Protein AF-A0A177PD23-F1 (afdb_monomer_lite)

Structure (mmCIF, N/CA/C/O backbone):
data_AF-A0A177PD23-F1
#
_entry.id   AF-A0A177PD23-F1
#
loop_
_atom_site.group_PDB
_atom_site.id
_atom_site.type_symbol
_atom_site.label_atom_id
_atom_site.label_alt_id
_atom_site.label_comp_id
_atom_site.label_asym_id
_atom_site.label_entity_id
_atom_site.label_seq_id
_atom_site.pdbx_PDB_ins_code
_atom_site.Cartn_x
_atom_site.Cartn_y
_atom_site.Cartn_z
_atom_site.occupancy
_atom_site.B_iso_or_equiv
_atom_site.auth_seq_id
_atom_site.auth_comp_id
_atom_site.auth_asym_id
_atom_site.auth_atom_id
_atom_site.pdbx_PDB_model_num
ATOM 1 N N . MET A 1 1 ? -92.539 -12.247 28.960 1.00 42.72 1 MET A N 1
ATOM 2 C CA . MET A 1 1 ? -91.617 -13.061 28.140 1.00 42.72 1 MET A CA 1
ATOM 3 C C . MET A 1 1 ? -90.993 -12.142 27.104 1.00 42.72 1 MET A C 1
ATOM 5 O O . MET A 1 1 ? -91.713 -11.662 26.244 1.00 42.72 1 MET A O 1
ATOM 9 N N . GLY A 1 2 ? -89.710 -11.810 27.239 1.00 48.19 2 GLY A N 1
ATOM 10 C CA . GLY A 1 2 ? -89.008 -10.916 26.316 1.00 48.19 2 GLY A CA 1
ATOM 11 C C . GLY A 1 2 ? -87.515 -11.198 26.391 1.00 48.19 2 GLY A C 1
ATOM 12 O O . GLY A 1 2 ? -86.879 -10.850 27.381 1.00 48.19 2 GLY A O 1
ATOM 13 N N . PHE A 1 3 ? -86.983 -11.889 25.386 1.00 44.22 3 PHE A N 1
ATOM 14 C CA . PHE A 1 3 ? -85.552 -12.149 25.261 1.00 44.22 3 PHE A CA 1
ATOM 15 C C . PHE A 1 3 ? -84.934 -11.044 24.406 1.00 44.22 3 PHE A C 1
ATOM 17 O O . PHE A 1 3 ? -85.278 -10.880 23.238 1.00 44.22 3 PHE A O 1
ATOM 24 N N . ALA A 1 4 ? -84.044 -10.264 25.016 1.00 52.03 4 ALA A N 1
ATOM 25 C CA . ALA A 1 4 ? -83.252 -9.260 24.327 1.00 52.03 4 ALA A CA 1
ATOM 26 C C . ALA A 1 4 ? -82.223 -9.951 23.415 1.00 52.03 4 ALA A C 1
ATOM 28 O O . ALA A 1 4 ? -81.400 -10.742 23.877 1.00 52.03 4 ALA A O 1
ATOM 29 N N . HIS A 1 5 ? -82.275 -9.650 22.118 1.00 52.41 5 HIS A N 1
ATOM 30 C CA . HIS A 1 5 ? -81.275 -10.075 21.143 1.00 52.41 5 HIS A CA 1
ATOM 31 C C . HIS A 1 5 ? -79.964 -9.316 21.377 1.00 52.41 5 HIS A C 1
ATOM 33 O O . HIS A 1 5 ? -79.889 -8.108 21.158 1.00 52.41 5 HIS A O 1
ATOM 39 N N . LEU A 1 6 ? -78.921 -10.029 21.803 1.00 48.28 6 LEU A N 1
ATOM 40 C CA . LEU A 1 6 ? -77.555 -9.508 21.807 1.00 48.28 6 LEU A CA 1
ATOM 41 C C . LEU A 1 6 ? -76.949 -9.616 20.396 1.00 48.28 6 LEU A C 1
ATOM 43 O O . LEU A 1 6 ? -77.106 -10.657 19.751 1.00 48.28 6 LEU A O 1
ATOM 47 N N . PRO A 1 7 ? -76.237 -8.585 19.908 1.00 56.59 7 PRO A N 1
ATOM 48 C CA . PRO A 1 7 ? -75.588 -8.628 18.605 1.00 56.59 7 PRO A CA 1
ATOM 49 C C . PRO A 1 7 ? -74.359 -9.547 18.632 1.00 56.59 7 PRO A C 1
ATOM 51 O O . PRO A 1 7 ? -73.447 -9.393 19.444 1.00 56.59 7 PRO A O 1
ATOM 54 N N . THR A 1 8 ? -74.329 -10.510 17.714 1.00 59.03 8 THR A N 1
ATOM 55 C CA . THR A 1 8 ? -73.201 -11.419 17.496 1.00 59.03 8 THR A CA 1
ATOM 56 C C . THR A 1 8 ? -72.059 -10.677 16.801 1.00 59.03 8 THR A C 1
ATOM 58 O O . THR A 1 8 ? -72.147 -10.336 15.623 1.00 59.03 8 THR A O 1
ATOM 61 N N . PHE A 1 9 ? -70.965 -10.434 17.523 1.00 47.81 9 PHE A N 1
ATOM 62 C CA . PHE A 1 9 ? -69.755 -9.825 16.972 1.00 47.81 9 PHE A CA 1
ATOM 63 C C . PHE A 1 9 ? -68.883 -10.908 16.317 1.00 47.81 9 PHE A C 1
ATOM 65 O O . PHE A 1 9 ? -68.153 -11.638 16.987 1.00 47.81 9 PHE A O 1
ATOM 72 N N . ILE A 1 10 ? -68.970 -11.040 14.993 1.00 57.41 10 ILE A N 1
ATOM 73 C CA . ILE A 1 10 ? -68.108 -11.938 14.214 1.00 57.41 10 ILE A CA 1
ATOM 74 C C . ILE A 1 10 ? -66.796 -11.199 13.927 1.00 57.41 10 ILE A C 1
ATOM 76 O O . ILE A 1 10 ? -66.707 -10.379 13.014 1.00 57.41 10 ILE A O 1
ATOM 80 N N . ALA A 1 11 ? -65.763 -11.479 14.724 1.00 53.09 11 ALA A N 1
ATOM 81 C CA . ALA A 1 11 ? -64.420 -10.954 14.508 1.00 53.09 11 ALA A CA 1
ATOM 82 C C . ALA A 1 11 ? -63.801 -11.572 13.240 1.00 53.09 11 ALA A C 1
ATOM 84 O O . ALA A 1 11 ? -63.256 -12.678 13.257 1.00 53.09 11 ALA A O 1
ATOM 85 N N . ARG A 1 12 ? -63.881 -10.847 12.121 1.00 55.88 12 ARG A N 1
ATOM 86 C CA . ARG A 1 12 ? -63.177 -11.172 10.874 1.00 55.88 12 ARG A CA 1
ATOM 87 C C . ARG A 1 12 ? -61.671 -10.976 11.102 1.00 55.88 12 ARG A C 1
ATOM 89 O O . ARG A 1 12 ? -61.175 -9.855 11.081 1.00 55.88 12 ARG A O 1
ATOM 96 N N . ARG A 1 13 ? -60.933 -12.064 11.349 1.00 55.69 13 ARG A N 1
ATOM 97 C CA . ARG A 1 13 ? -59.461 -12.056 11.289 1.00 55.69 13 ARG A CA 1
ATOM 98 C C . ARG A 1 13 ? -59.046 -11.831 9.838 1.00 55.69 13 ARG A C 1
ATOM 100 O O . ARG A 1 13 ? -59.124 -12.752 9.029 1.00 55.69 13 ARG A O 1
ATOM 107 N N . GLU A 1 14 ? -58.609 -10.620 9.510 1.00 51.84 14 GLU A N 1
ATOM 108 C CA . GLU A 1 14 ? -57.882 -10.388 8.265 1.00 51.84 14 GLU A CA 1
ATOM 109 C C . GLU A 1 14 ? -56.607 -11.247 8.264 1.00 51.84 14 GLU A C 1
ATOM 111 O O . GLU A 1 14 ? -55.864 -11.248 9.256 1.00 51.84 14 GLU A O 1
ATOM 116 N N . PRO A 1 15 ? -56.325 -12.000 7.187 1.00 59.34 15 PRO A N 1
ATOM 117 C CA . PRO A 1 15 ? -55.033 -12.642 7.043 1.00 59.34 15 PRO A CA 1
ATOM 118 C C . PRO A 1 15 ? -53.986 -11.532 6.992 1.00 59.34 15 PRO A C 1
ATOM 120 O O . PRO A 1 15 ? -53.998 -10.692 6.090 1.00 59.34 15 PRO A O 1
ATOM 123 N N . ARG A 1 16 ? -53.094 -11.506 7.991 1.00 58.22 16 ARG A N 1
ATOM 124 C CA . ARG A 1 16 ? -51.912 -10.641 7.986 1.00 58.22 16 ARG A CA 1
ATOM 125 C C . ARG A 1 16 ? -51.248 -10.815 6.627 1.00 58.22 16 ARG A C 1
ATOM 127 O O . ARG A 1 16 ? -50.774 -11.909 6.332 1.00 58.22 16 ARG A O 1
ATOM 134 N N . ARG A 1 17 ? -51.248 -9.758 5.808 1.00 54.22 17 ARG A N 1
ATOM 135 C CA . ARG A 1 17 ? -50.478 -9.690 4.566 1.00 54.22 17 ARG A CA 1
ATOM 136 C C . ARG A 1 17 ? -49.024 -9.957 4.938 1.00 54.22 17 ARG A C 1
ATOM 138 O O . ARG A 1 17 ? -48.319 -9.063 5.398 1.00 54.22 17 ARG A O 1
ATOM 145 N N . THR A 1 18 ? -48.602 -11.209 4.816 1.00 55.59 18 THR A N 1
ATOM 146 C CA . THR A 1 18 ? -47.199 -11.597 4.854 1.00 55.59 18 THR A CA 1
ATOM 147 C C . THR A 1 18 ? -46.534 -10.807 3.751 1.00 55.59 18 THR A C 1
ATOM 149 O O . THR A 1 18 ? -46.903 -10.939 2.582 1.00 55.59 18 THR A O 1
ATOM 152 N N . ALA A 1 19 ? -45.647 -9.901 4.141 1.00 56.78 19 ALA A N 1
ATOM 153 C CA . ALA A 1 19 ? -45.027 -9.002 3.201 1.00 56.78 19 ALA A CA 1
ATOM 154 C C . ALA A 1 19 ? -44.292 -9.833 2.126 1.00 56.78 19 ALA A C 1
ATOM 156 O O . ALA A 1 19 ? -43.545 -10.753 2.474 1.00 56.78 19 ALA A O 1
ATOM 157 N N . PRO A 1 20 ? -44.521 -9.557 0.830 1.00 55.97 20 PRO A N 1
ATOM 158 C CA . PRO A 1 20 ? -44.090 -10.418 -0.276 1.00 55.97 20 PRO A CA 1
ATOM 159 C C . PRO A 1 20 ? -42.565 -10.535 -0.434 1.00 55.97 20 PRO A C 1
ATOM 161 O O . PRO A 1 20 ? -42.093 -11.300 -1.265 1.00 55.97 20 PRO A O 1
ATOM 164 N N . TRP A 1 21 ? -41.781 -9.823 0.376 1.00 60.16 21 TRP A N 1
ATOM 165 C CA . TRP A 1 21 ? -40.320 -9.875 0.366 1.00 60.16 21 TRP A CA 1
ATOM 166 C C . TRP A 1 21 ? -39.725 -11.044 1.172 1.00 60.16 21 TRP A C 1
ATOM 168 O O . TRP A 1 21 ? -38.517 -11.254 1.144 1.00 60.16 21 TRP A O 1
ATOM 178 N N . ALA A 1 22 ? -40.540 -11.832 1.881 1.00 51.91 22 ALA A N 1
ATOM 179 C CA . ALA A 1 22 ? -40.048 -12.864 2.800 1.00 51.91 22 ALA A CA 1
ATOM 180 C C . ALA A 1 22 ? -39.710 -14.229 2.155 1.00 51.91 22 ALA A C 1
ATOM 182 O O . ALA A 1 22 ? -39.480 -15.198 2.877 1.00 51.91 22 ALA A O 1
ATOM 183 N N . CYS A 1 23 ? -39.674 -14.363 0.825 1.00 48.59 23 CYS A N 1
ATOM 184 C CA . CYS A 1 23 ? -39.442 -15.659 0.178 1.00 48.59 23 CYS A CA 1
ATOM 185 C C . CYS A 1 23 ? -38.240 -15.667 -0.779 1.00 48.59 23 CYS A C 1
ATOM 187 O O . CYS A 1 23 ? -38.340 -15.241 -1.920 1.00 48.59 23 CYS A O 1
ATOM 189 N N . ARG A 1 24 ? -37.173 -16.320 -0.294 1.00 53.12 24 ARG A N 1
ATOM 190 C CA . ARG A 1 24 ? -36.155 -17.105 -1.023 1.00 53.12 24 ARG A CA 1
ATOM 191 C C . ARG A 1 24 ? -35.199 -16.366 -1.960 1.00 53.12 24 ARG A C 1
ATOM 193 O O . ARG A 1 24 ? -35.513 -16.051 -3.097 1.00 53.12 24 ARG A O 1
ATOM 200 N N . GLY A 1 25 ? -33.952 -16.319 -1.494 1.00 51.91 25 GLY A N 1
ATOM 201 C CA . GLY A 1 25 ? -32.765 -16.034 -2.290 1.00 51.91 25 GLY A CA 1
ATOM 202 C C . GLY A 1 25 ? -32.194 -14.677 -1.932 1.00 51.91 25 GLY A C 1
ATOM 203 O O . GLY A 1 25 ? -32.455 -13.710 -2.630 1.00 51.91 25 GLY A O 1
ATOM 204 N N . GLY A 1 26 ? -31.414 -14.603 -0.850 1.00 61.06 26 GLY A N 1
ATOM 205 C CA . GLY A 1 26 ? -30.674 -13.402 -0.440 1.00 61.06 26 GLY A CA 1
ATOM 206 C C . GLY A 1 26 ? -29.537 -13.040 -1.402 1.00 61.06 26 GLY A C 1
ATOM 207 O O . GLY A 1 26 ? -28.403 -12.853 -0.976 1.00 61.06 26 GLY A O 1
ATOM 208 N N . GLY A 1 27 ? -29.809 -13.008 -2.705 1.00 63.00 27 GLY A N 1
ATOM 209 C CA . GLY A 1 27 ? -28.937 -12.380 -3.678 1.00 63.00 27 GLY A CA 1
ATOM 210 C C . GLY A 1 27 ? -29.232 -10.889 -3.683 1.00 63.00 27 GLY A C 1
ATOM 211 O O . GLY A 1 27 ? -30.387 -10.509 -3.854 1.00 63.00 27 GLY A O 1
ATOM 212 N N . LEU A 1 28 ? -28.193 -10.065 -3.518 1.00 62.72 28 LEU A N 1
ATOM 213 C CA . LEU A 1 28 ? -28.264 -8.639 -3.843 1.00 62.72 28 LEU A CA 1
ATOM 214 C C . LEU A 1 28 ? -28.964 -8.469 -5.193 1.00 62.72 28 LEU A C 1
ATOM 216 O O . LEU A 1 28 ? -28.629 -9.190 -6.153 1.00 62.72 28 LEU A O 1
ATOM 220 N N . TRP A 1 29 ? -29.896 -7.519 -5.253 1.00 76.81 29 TRP A N 1
ATOM 221 C CA . TRP A 1 29 ? -30.586 -7.178 -6.490 1.00 76.81 29 TRP A CA 1
ATOM 222 C C . TRP A 1 29 ? -29.538 -6.859 -7.569 1.00 76.81 29 TRP A C 1
ATOM 224 O O . TRP A 1 29 ? -28.490 -6.294 -7.246 1.00 76.81 29 TRP A O 1
ATOM 234 N N . PRO A 1 30 ? -29.764 -7.213 -8.848 1.00 78.75 30 PRO A N 1
ATOM 235 C CA . PRO A 1 30 ? -28.824 -6.900 -9.929 1.00 78.75 30 PRO A CA 1
ATOM 236 C C . PRO A 1 30 ? -28.380 -5.430 -9.922 1.00 78.75 30 PRO A C 1
ATOM 238 O O . PRO A 1 30 ? -27.203 -5.139 -10.104 1.00 78.75 30 PRO A O 1
ATOM 241 N N . GLN A 1 31 ? -29.308 -4.534 -9.580 1.00 79.06 31 GLN A N 1
ATOM 242 C CA . GLN A 1 31 ? -29.068 -3.104 -9.428 1.00 79.06 31 GLN A CA 1
ATOM 243 C C . GLN A 1 31 ? -28.103 -2.769 -8.279 1.00 79.06 31 GLN A C 1
ATOM 245 O O . GLN A 1 31 ? -27.191 -1.971 -8.464 1.00 79.06 31 GLN A O 1
ATOM 250 N N . GLU A 1 32 ? -28.218 -3.433 -7.125 1.00 78.62 32 GLU A N 1
ATOM 251 C CA . GLU A 1 32 ? -27.268 -3.247 -6.024 1.00 78.62 32 GLU A CA 1
ATOM 252 C C . GLU A 1 32 ? -25.872 -3.752 -6.419 1.00 78.62 32 GLU A C 1
ATOM 254 O O . GLU A 1 32 ? -24.882 -3.103 -6.104 1.00 78.62 32 GLU A O 1
ATOM 259 N N . ARG A 1 33 ? -25.748 -4.868 -7.159 1.00 80.94 33 ARG A N 1
ATOM 260 C CA . ARG A 1 33 ? -24.428 -5.346 -7.630 1.00 80.94 33 ARG A CA 1
ATOM 261 C C . ARG A 1 33 ? -23.738 -4.336 -8.545 1.00 80.94 33 ARG A C 1
ATOM 263 O O . ARG A 1 33 ? -22.526 -4.155 -8.438 1.00 80.94 33 ARG A O 1
ATOM 270 N N . GLU A 1 34 ? -24.494 -3.685 -9.426 1.00 86.25 34 GLU A N 1
ATOM 271 C CA . GLU A 1 34 ? -23.970 -2.628 -10.295 1.00 86.25 34 GLU A CA 1
ATOM 272 C C . GLU A 1 34 ? -23.580 -1.376 -9.502 1.00 86.25 34 GLU A C 1
ATOM 274 O O . GLU A 1 34 ? -22.521 -0.796 -9.756 1.00 86.25 34 GLU A O 1
ATOM 279 N N . GLU A 1 35 ? -24.375 -0.994 -8.499 1.00 85.06 35 GLU A N 1
ATOM 280 C CA . GLU A 1 35 ? -24.046 0.115 -7.600 1.00 85.06 35 GLU A CA 1
ATOM 281 C C . GLU A 1 35 ? -22.776 -0.161 -6.791 1.00 85.06 35 GLU A C 1
ATOM 283 O O . GLU A 1 35 ? -21.886 0.691 -6.739 1.00 85.06 35 GLU A O 1
ATOM 288 N N . TRP A 1 36 ? -22.632 -1.363 -6.227 1.00 79.69 36 TRP A N 1
ATOM 289 C CA . TRP A 1 36 ? -21.422 -1.767 -5.512 1.00 79.69 36 TRP A CA 1
ATOM 290 C C . TRP A 1 36 ? -20.196 -1.759 -6.428 1.00 79.69 36 TRP A C 1
ATOM 292 O O . TRP A 1 36 ? -19.184 -1.158 -6.067 1.00 79.69 36 TRP A O 1
ATOM 302 N N . ALA A 1 37 ? -20.299 -2.306 -7.643 1.00 79.19 37 ALA A N 1
ATOM 303 C CA . ALA A 1 37 ? -19.214 -2.262 -8.624 1.00 79.19 37 ALA A CA 1
ATOM 304 C C . ALA A 1 37 ? -18.855 -0.822 -9.043 1.00 79.19 37 ALA A C 1
ATOM 306 O O . ALA A 1 37 ? -17.682 -0.505 -9.257 1.00 79.19 37 ALA A O 1
ATOM 307 N N . MET A 1 38 ? -19.838 0.082 -9.142 1.00 83.56 38 MET A N 1
ATOM 308 C CA . MET A 1 38 ? -19.585 1.500 -9.411 1.00 83.56 38 MET A CA 1
ATOM 309 C C . MET A 1 38 ? -18.881 2.181 -8.230 1.00 83.56 38 MET A C 1
ATOM 311 O O . MET A 1 38 ? -17.963 2.972 -8.453 1.00 83.56 38 MET A O 1
ATOM 315 N N . ILE A 1 39 ? -19.287 1.899 -6.989 1.00 80.69 39 ILE A N 1
ATOM 316 C CA . ILE A 1 39 ? -18.646 2.439 -5.782 1.00 80.69 39 ILE A CA 1
ATOM 317 C C . ILE A 1 39 ? -17.193 1.963 -5.696 1.00 80.69 39 ILE A C 1
ATOM 319 O O . ILE A 1 39 ? -16.310 2.770 -5.413 1.00 80.69 39 ILE A O 1
ATOM 323 N N . GLU A 1 40 ? -16.929 0.695 -6.003 1.00 73.75 40 GLU A N 1
ATOM 324 C CA . GLU A 1 40 ? -15.578 0.127 -6.040 1.00 73.75 40 GLU A CA 1
ATOM 325 C C . GLU A 1 40 ? -14.711 0.793 -7.121 1.00 73.75 40 GLU A C 1
ATOM 327 O O . GLU A 1 40 ? -13.601 1.239 -6.830 1.00 73.75 40 GLU A O 1
ATOM 332 N N . ARG A 1 41 ? -15.253 1.003 -8.334 1.00 74.69 41 ARG A N 1
ATOM 333 C CA . ARG A 1 41 ? -14.577 1.774 -9.400 1.00 74.69 41 ARG A CA 1
ATOM 334 C C . ARG A 1 41 ? -14.340 3.238 -9.026 1.00 74.69 41 ARG A C 1
ATOM 336 O O . ARG A 1 41 ? -13.329 3.825 -9.400 1.00 74.69 41 ARG A O 1
ATOM 343 N N . LYS A 1 42 ? -15.277 3.875 -8.320 1.00 72.94 42 LYS A N 1
ATOM 344 C CA . LYS A 1 42 ? -15.121 5.267 -7.868 1.00 72.94 42 LYS A CA 1
ATOM 345 C C . LYS A 1 42 ? -14.076 5.377 -6.762 1.00 72.94 42 LYS A C 1
ATOM 347 O O . LYS A 1 42 ? -13.295 6.325 -6.779 1.00 72.94 42 LYS A O 1
ATOM 352 N N . LYS A 1 43 ? -14.027 4.413 -5.838 1.00 74.00 43 LYS A N 1
ATOM 353 C CA . LYS A 1 43 ? -12.973 4.331 -4.820 1.00 74.00 43 LYS A CA 1
ATOM 354 C C . LYS A 1 43 ? -11.602 4.162 -5.461 1.00 74.00 43 LYS A C 1
ATOM 356 O O . LYS A 1 43 ? -10.714 4.949 -5.144 1.00 74.00 43 LYS A O 1
ATOM 361 N N . SER A 1 44 ? -11.458 3.251 -6.426 1.00 65.12 44 SER A N 1
ATOM 362 C CA . SER A 1 44 ? -10.184 3.080 -7.130 1.00 65.12 44 SER A CA 1
ATOM 363 C C . SER A 1 44 ? -9.774 4.344 -7.890 1.00 65.12 44 SER A C 1
ATOM 365 O O . SER A 1 44 ? -8.615 4.732 -7.829 1.00 65.12 44 SER A O 1
ATOM 367 N N . LEU A 1 45 ? -10.713 5.070 -8.509 1.00 66.75 45 LEU A N 1
ATOM 368 C CA . LEU A 1 45 ? -10.433 6.362 -9.156 1.00 66.75 45 LEU A CA 1
ATOM 369 C C . LEU A 1 45 ? -9.967 7.457 -8.181 1.00 66.75 45 LEU A C 1
ATOM 371 O O . LEU A 1 45 ? -9.087 8.249 -8.525 1.00 66.75 45 LEU A O 1
ATOM 375 N N . ILE A 1 46 ? -10.550 7.533 -6.982 1.00 68.81 46 ILE A N 1
ATOM 376 C CA . ILE A 1 46 ? -10.158 8.521 -5.964 1.00 68.81 46 ILE A CA 1
ATOM 377 C C . ILE A 1 46 ? -8.771 8.188 -5.404 1.00 68.81 46 ILE A C 1
ATOM 379 O O . ILE A 1 46 ? -7.927 9.082 -5.297 1.00 68.81 46 ILE A O 1
ATOM 383 N N . GLU A 1 47 ? -8.501 6.913 -5.125 1.00 67.56 47 GLU A N 1
ATOM 384 C CA . GLU A 1 47 ? -7.178 6.451 -4.695 1.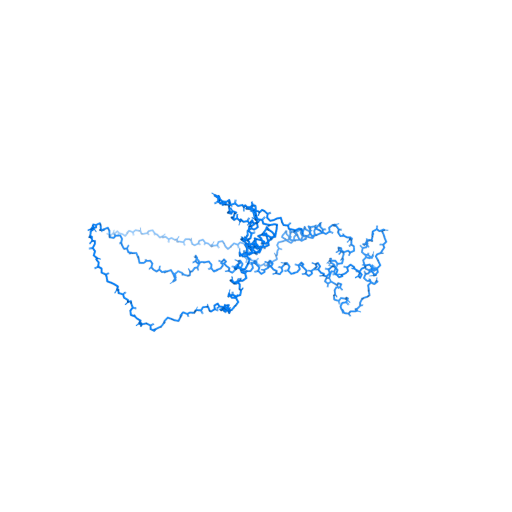00 67.56 47 GLU A CA 1
ATOM 385 C C . GLU A 1 47 ? -6.123 6.671 -5.789 1.00 67.56 47 GLU A C 1
ATOM 387 O O . GLU A 1 47 ? -5.051 7.211 -5.517 1.00 67.56 47 GLU A O 1
ATOM 392 N N . LEU A 1 48 ? -6.454 6.385 -7.052 1.00 63.59 48 LEU A N 1
ATOM 393 C CA . LEU A 1 48 ? -5.602 6.676 -8.211 1.00 63.59 48 LEU A CA 1
ATOM 394 C C . LEU A 1 48 ? -5.247 8.165 -8.308 1.00 63.59 48 LEU A C 1
ATOM 396 O O . LEU A 1 48 ? -4.110 8.517 -8.634 1.00 63.59 48 LEU A O 1
ATOM 400 N N . LYS A 1 49 ? -6.192 9.058 -7.991 1.00 69.62 49 LYS A N 1
ATOM 401 C CA . LYS A 1 49 ? -5.971 10.508 -8.058 1.00 69.62 49 LYS A CA 1
ATOM 402 C C . LYS A 1 49 ? -5.021 11.001 -6.965 1.00 69.62 49 LYS A C 1
ATOM 404 O O . LYS A 1 49 ? -4.183 11.861 -7.253 1.00 69.62 49 LYS A O 1
ATOM 409 N N . ALA A 1 50 ? -5.092 10.432 -5.759 1.00 71.31 50 ALA A N 1
ATOM 410 C CA . ALA A 1 50 ? -4.176 10.753 -4.661 1.00 71.31 50 ALA A CA 1
ATOM 411 C C . ALA A 1 50 ? -2.713 10.443 -5.024 1.00 71.31 50 ALA A C 1
ATOM 413 O O . ALA A 1 50 ? -1.805 11.179 -4.638 1.00 71.31 50 ALA A O 1
ATOM 414 N N . TYR A 1 51 ? -2.491 9.421 -5.856 1.00 73.06 51 TYR A N 1
ATOM 415 C CA . TYR A 1 51 ? -1.157 9.016 -6.301 1.00 73.06 51 TYR A CA 1
ATOM 416 C C . TYR A 1 51 ? -0.794 9.477 -7.717 1.00 73.06 51 TYR A C 1
ATOM 418 O O . TYR A 1 51 ? 0.212 9.030 -8.266 1.00 73.06 51 TYR A O 1
ATOM 426 N N . SER A 1 52 ? -1.543 10.421 -8.295 1.00 74.56 52 SER A N 1
ATOM 427 C CA . SER A 1 52 ? -1.270 10.986 -9.629 1.00 74.56 52 SER A CA 1
ATOM 428 C C . SER A 1 52 ? 0.118 11.631 -9.762 1.00 74.56 52 SER A C 1
ATOM 430 O O . SER A 1 52 ? 0.655 11.707 -10.863 1.00 74.56 52 SER A O 1
ATOM 432 N N . ARG A 1 53 ? 0.733 12.048 -8.644 1.00 84.94 53 ARG A N 1
ATOM 433 C CA . ARG A 1 53 ? 2.112 12.571 -8.603 1.00 84.94 53 ARG A CA 1
ATOM 434 C C . ARG A 1 53 ? 3.187 11.485 -8.704 1.00 84.94 53 ARG A C 1
ATOM 436 O O . ARG A 1 53 ? 4.354 11.808 -8.915 1.00 84.94 53 ARG A O 1
ATOM 443 N N . HIS A 1 54 ? 2.829 10.217 -8.517 1.00 88.06 54 HIS A N 1
ATOM 444 C CA . HIS A 1 54 ? 3.758 9.101 -8.644 1.00 88.06 54 HIS A CA 1
ATOM 445 C C . HIS A 1 54 ? 3.730 8.542 -10.066 1.00 88.06 54 HIS A C 1
ATOM 447 O O . HIS A 1 54 ? 2.688 8.507 -10.718 1.00 88.06 54 HIS A O 1
ATOM 453 N N . GLY A 1 55 ? 4.896 8.102 -10.545 1.00 92.88 55 GLY A N 1
ATOM 454 C CA . GLY A 1 55 ? 5.023 7.523 -11.880 1.00 92.88 55 GLY A CA 1
ATOM 455 C C . GLY A 1 55 ? 4.234 6.221 -12.033 1.00 92.88 55 GLY A C 1
ATOM 456 O O . GLY A 1 55 ? 3.977 5.518 -11.055 1.00 92.88 55 GLY A O 1
ATOM 457 N N . ASP A 1 56 ? 3.904 5.874 -13.273 1.00 94.25 56 ASP A N 1
ATOM 458 C CA . ASP A 1 56 ? 3.028 4.744 -13.606 1.00 94.25 56 ASP A CA 1
ATOM 459 C C . ASP A 1 56 ? 3.532 3.403 -13.046 1.00 94.25 56 ASP A C 1
ATOM 461 O O . ASP A 1 56 ? 2.742 2.602 -12.554 1.00 94.25 56 ASP A O 1
ATOM 465 N N . ILE A 1 57 ? 4.858 3.204 -13.003 1.00 96.12 57 ILE A N 1
ATOM 466 C CA . ILE A 1 57 ? 5.496 2.020 -12.397 1.00 96.12 57 ILE A CA 1
ATOM 467 C C . ILE A 1 57 ? 5.109 1.872 -10.917 1.00 96.12 57 ILE A C 1
ATOM 469 O O . ILE A 1 57 ? 4.852 0.767 -10.450 1.00 96.12 57 ILE A O 1
ATOM 473 N N . TYR A 1 58 ? 5.071 2.977 -10.166 1.00 96.19 58 TYR A N 1
ATOM 474 C CA . TYR A 1 58 ? 4.689 2.949 -8.753 1.00 96.19 58 TYR A CA 1
ATOM 475 C C . TYR A 1 58 ? 3.215 2.567 -8.593 1.00 96.19 58 TYR A C 1
ATOM 477 O O . TYR A 1 58 ? 2.899 1.744 -7.737 1.00 96.19 58 TYR A O 1
ATOM 485 N N . ARG A 1 59 ? 2.327 3.137 -9.421 1.00 94.50 59 ARG A N 1
ATOM 486 C CA . ARG A 1 59 ? 0.889 2.826 -9.374 1.00 94.50 59 ARG A CA 1
ATOM 487 C C . ARG A 1 59 ? 0.640 1.351 -9.669 1.00 94.50 59 ARG A C 1
ATOM 489 O O . ARG A 1 59 ? 0.011 0.676 -8.863 1.00 94.50 59 ARG A O 1
ATOM 496 N N . TRP A 1 60 ? 1.258 0.836 -10.730 1.00 95.88 60 TRP A N 1
ATOM 497 C CA . TRP A 1 60 ? 1.157 -0.572 -11.100 1.00 95.88 60 TRP A CA 1
ATOM 498 C C . TRP A 1 60 ? 1.633 -1.513 -9.986 1.00 95.88 60 TRP A C 1
ATOM 500 O O . TRP A 1 60 ? 0.956 -2.486 -9.657 1.00 95.88 60 TRP A O 1
ATOM 510 N N . LEU A 1 61 ? 2.786 -1.213 -9.368 1.00 97.06 61 LEU A N 1
ATOM 511 C CA . LEU A 1 61 ? 3.331 -2.026 -8.273 1.00 97.06 61 LEU A CA 1
ATOM 512 C C . LEU A 1 61 ? 2.434 -2.022 -7.037 1.00 97.06 61 LEU A C 1
ATOM 514 O O . LEU A 1 61 ? 2.403 -3.008 -6.308 1.00 97.06 61 LEU A O 1
ATOM 518 N N . ARG A 1 62 ? 1.732 -0.916 -6.786 1.00 96.12 62 ARG A N 1
ATOM 519 C CA . ARG A 1 62 ? 0.792 -0.800 -5.675 1.00 96.12 62 ARG A CA 1
ATOM 520 C C . ARG A 1 62 ? -0.490 -1.590 -5.939 1.00 96.12 62 ARG A C 1
ATOM 522 O O . ARG A 1 62 ? -0.946 -2.292 -5.047 1.00 96.12 62 ARG A O 1
ATOM 529 N N . GLU A 1 63 ? -1.029 -1.512 -7.153 1.00 95.25 63 GLU A N 1
ATOM 530 C CA . GLU A 1 63 ? -2.208 -2.283 -7.580 1.00 95.25 63 GLU A CA 1
ATOM 531 C C . GLU A 1 63 ? -1.947 -3.795 -7.561 1.00 95.25 63 GLU A C 1
ATOM 533 O O . GLU A 1 63 ? -2.815 -4.573 -7.180 1.00 95.25 63 GLU A O 1
ATOM 538 N N . ASN A 1 64 ? -0.727 -4.212 -7.908 1.00 97.06 64 ASN A N 1
ATOM 539 C CA . ASN A 1 64 ? -0.313 -5.616 -7.926 1.00 97.06 64 ASN A CA 1
ATOM 540 C C . ASN A 1 64 ? 0.460 -6.041 -6.663 1.00 97.06 64 ASN A C 1
ATOM 542 O O . ASN A 1 64 ? 1.132 -7.076 -6.683 1.00 97.06 64 ASN A O 1
ATOM 546 N N . TYR A 1 65 ? 0.385 -5.275 -5.567 1.00 97.31 65 TYR A N 1
ATOM 547 C CA . TYR A 1 65 ? 1.181 -5.519 -4.359 1.00 97.31 65 TYR A CA 1
ATOM 548 C C . TYR A 1 65 ? 0.987 -6.936 -3.807 1.00 97.31 65 TYR A C 1
ATOM 550 O O . TYR A 1 65 ? 1.962 -7.666 -3.634 1.00 97.31 65 TYR A O 1
ATOM 558 N N . ASP A 1 66 ? -0.271 -7.345 -3.616 1.00 96.69 66 ASP A N 1
ATOM 559 C CA . ASP A 1 66 ? -0.626 -8.639 -3.017 1.00 96.69 66 ASP A CA 1
ATOM 560 C C . ASP A 1 66 ? -0.191 -9.834 -3.880 1.00 96.69 66 ASP A C 1
ATOM 562 O O . ASP A 1 66 ? 0.027 -10.933 -3.372 1.00 96.69 66 ASP A O 1
ATOM 566 N N . ARG A 1 67 ? -0.020 -9.620 -5.190 1.00 96.44 67 ARG A N 1
ATOM 567 C CA . ARG A 1 67 ? 0.507 -10.626 -6.117 1.00 96.44 67 ARG A CA 1
ATOM 568 C C . ARG A 1 67 ? 2.036 -10.669 -6.097 1.00 96.44 67 ARG A C 1
ATOM 570 O O . ARG A 1 67 ? 2.624 -11.745 -6.084 1.00 96.44 67 ARG A O 1
ATOM 577 N N . VAL A 1 68 ? 2.680 -9.505 -6.114 1.00 96.81 68 VAL A N 1
ATOM 578 C CA . VAL A 1 68 ? 4.132 -9.363 -6.300 1.00 96.81 68 VAL A CA 1
ATOM 579 C C . VAL A 1 68 ? 4.913 -9.637 -5.006 1.00 96.81 68 VAL A C 1
ATOM 581 O O . VAL A 1 68 ? 5.977 -10.256 -5.055 1.00 96.81 68 VAL A O 1
ATOM 584 N N . GLU A 1 69 ? 4.383 -9.250 -3.842 1.00 97.25 69 GLU A N 1
ATOM 585 C CA . GLU A 1 69 ? 5.006 -9.477 -2.529 1.00 97.25 69 GLU A CA 1
ATOM 586 C C . GLU A 1 69 ? 5.362 -10.957 -2.264 1.00 97.25 69 GLU A C 1
ATOM 588 O O . GLU A 1 69 ? 6.544 -11.239 -2.024 1.00 97.25 69 GLU A O 1
ATOM 593 N N . PRO A 1 70 ? 4.430 -11.929 -2.356 1.00 96.81 70 PRO A N 1
ATOM 594 C CA . PRO A 1 70 ? 4.755 -13.332 -2.096 1.00 96.81 70 PRO A CA 1
ATOM 595 C C . PRO A 1 70 ? 5.701 -13.934 -3.147 1.00 96.81 70 PRO A C 1
ATOM 597 O O . PRO A 1 70 ? 6.502 -14.813 -2.820 1.00 96.81 70 PRO A O 1
ATOM 600 N N . GLU A 1 71 ? 5.648 -13.466 -4.400 1.00 96.38 71 GLU A N 1
ATOM 601 C CA . GLU A 1 71 ? 6.545 -13.915 -5.474 1.00 96.38 71 GLU A CA 1
ATOM 602 C C . GLU A 1 71 ? 8.004 -13.501 -5.207 1.00 96.38 71 GLU A C 1
ATOM 604 O O . GLU A 1 71 ? 8.921 -14.301 -5.427 1.00 96.38 71 GLU A O 1
ATOM 609 N N . ILE A 1 72 ? 8.217 -12.285 -4.689 1.00 95.50 72 ILE A N 1
ATOM 610 C CA . ILE A 1 72 ? 9.546 -11.770 -4.329 1.00 95.50 72 ILE A CA 1
ATOM 611 C C . ILE A 1 72 ? 10.064 -12.429 -3.050 1.00 95.50 72 ILE A C 1
ATOM 613 O O . ILE A 1 72 ? 11.210 -12.877 -3.026 1.00 95.50 72 ILE A O 1
ATOM 617 N N . VAL A 1 73 ? 9.245 -12.499 -1.992 1.00 94.38 73 VAL A N 1
ATOM 618 C CA . VAL A 1 73 ? 9.652 -13.086 -0.700 1.00 94.38 73 VAL A CA 1
ATOM 619 C C . VAL A 1 73 ? 9.996 -14.567 -0.860 1.00 94.38 73 VAL A C 1
ATOM 621 O O . VAL A 1 73 ? 10.969 -15.042 -0.280 1.00 94.38 73 VAL A O 1
ATOM 624 N N . GLY A 1 74 ? 9.257 -15.288 -1.707 1.00 94.19 74 GLY A N 1
ATOM 625 C CA . GLY A 1 74 ? 9.552 -16.679 -2.044 1.00 94.19 74 GLY A CA 1
ATOM 626 C C . GLY A 1 74 ? 10.727 -16.879 -3.009 1.00 94.19 74 GLY A C 1
ATOM 627 O O . GLY A 1 74 ? 10.956 -18.018 -3.408 1.00 94.19 74 GLY A O 1
ATOM 628 N N . LEU A 1 75 ? 11.424 -15.810 -3.430 1.00 87.88 75 LEU A N 1
ATOM 629 C CA . LEU A 1 75 ? 12.502 -15.819 -4.436 1.00 87.88 75 LEU A CA 1
ATOM 630 C C . LEU A 1 75 ? 12.123 -16.511 -5.757 1.00 87.88 75 LEU A C 1
ATOM 632 O O . LEU A 1 75 ? 12.987 -16.946 -6.516 1.00 87.88 75 LEU A O 1
ATOM 636 N N . LYS A 1 76 ? 10.825 -16.602 -6.063 1.00 92.00 76 LYS A N 1
ATOM 637 C CA . LYS A 1 76 ? 10.328 -17.292 -7.262 1.00 92.00 76 LYS A CA 1
ATOM 638 C C . LYS A 1 76 ? 10.570 -16.481 -8.526 1.00 92.00 76 LYS A C 1
ATOM 640 O O . LYS A 1 76 ? 10.515 -17.025 -9.626 1.00 92.00 76 LYS A O 1
ATOM 645 N N . ARG A 1 77 ? 10.781 -15.173 -8.377 1.00 95.00 77 ARG A N 1
ATOM 646 C CA . ARG A 1 77 ? 10.695 -14.229 -9.479 1.00 95.00 77 ARG A CA 1
ATOM 647 C C . ARG A 1 77 ? 11.795 -13.178 -9.431 1.00 95.00 77 ARG A C 1
ATOM 649 O O . ARG A 1 77 ? 12.044 -12.566 -8.396 1.00 95.00 77 ARG A O 1
ATOM 656 N N . THR A 1 78 ? 12.456 -12.962 -10.567 1.00 97.56 78 THR A N 1
ATOM 657 C CA . THR A 1 78 ? 13.489 -11.929 -10.710 1.00 97.56 78 THR A CA 1
ATOM 658 C C . THR A 1 78 ? 12.859 -10.576 -11.027 1.00 97.56 78 THR A C 1
ATOM 660 O O . THR A 1 78 ? 11.811 -10.499 -11.674 1.00 97.56 78 THR A O 1
ATOM 663 N N . TRP A 1 79 ? 13.522 -9.488 -10.634 1.00 97.44 79 TRP A N 1
ATOM 664 C CA . TRP A 1 79 ? 13.052 -8.126 -10.913 1.00 97.44 79 TRP A CA 1
ATOM 665 C C . TRP A 1 79 ? 12.871 -7.833 -12.403 1.00 97.44 79 TRP A C 1
ATOM 667 O O . TRP A 1 79 ? 11.967 -7.086 -12.767 1.00 97.44 79 TRP A O 1
ATOM 677 N N . ASP A 1 80 ? 13.689 -8.434 -13.267 1.00 98.00 80 ASP A N 1
ATOM 678 C CA . ASP A 1 80 ? 13.565 -8.269 -14.718 1.00 98.00 80 ASP A CA 1
ATOM 679 C C . ASP A 1 80 ? 12.300 -8.935 -15.263 1.00 98.00 80 ASP A C 1
ATOM 681 O O . ASP A 1 80 ? 11.638 -8.375 -16.132 1.00 98.00 80 ASP A O 1
ATOM 685 N N . SER A 1 81 ? 11.900 -10.082 -14.705 1.00 97.62 81 SER A N 1
ATOM 686 C CA . SER A 1 81 ? 10.638 -10.722 -15.091 1.00 97.62 81 SER A CA 1
ATOM 687 C C . SER A 1 81 ? 9.410 -9.929 -14.628 1.00 97.62 81 SER A C 1
ATOM 689 O O . SER A 1 81 ? 8.420 -9.876 -15.349 1.00 97.62 81 SER A O 1
ATOM 691 N N . ILE A 1 82 ? 9.484 -9.250 -13.475 1.00 97.69 82 ILE A N 1
ATOM 692 C CA . ILE A 1 82 ? 8.437 -8.314 -13.028 1.00 97.69 82 ILE A CA 1
ATOM 693 C C . ILE A 1 82 ? 8.401 -7.095 -13.958 1.00 97.69 82 ILE A C 1
ATOM 695 O O . ILE A 1 82 ? 7.335 -6.671 -14.383 1.00 97.69 82 ILE A O 1
ATOM 699 N N . ALA A 1 83 ? 9.559 -6.548 -14.333 1.00 97.75 83 ALA A N 1
ATOM 700 C CA . ALA A 1 83 ? 9.628 -5.427 -15.268 1.00 97.75 83 ALA A CA 1
ATOM 701 C C . ALA A 1 83 ? 9.069 -5.779 -16.661 1.00 97.75 83 ALA A C 1
ATOM 703 O O . ALA A 1 83 ? 8.409 -4.949 -17.288 1.00 97.75 83 ALA A O 1
ATOM 704 N N . ALA A 1 84 ? 9.275 -7.016 -17.120 1.00 97.56 84 ALA A N 1
ATOM 705 C CA . ALA A 1 84 ? 8.675 -7.521 -18.350 1.00 97.56 84 ALA A CA 1
ATOM 706 C C . ALA A 1 84 ? 7.140 -7.591 -18.262 1.00 97.56 84 ALA A C 1
ATOM 708 O O . ALA A 1 84 ? 6.472 -7.212 -19.220 1.00 97.56 84 ALA A O 1
ATOM 709 N N . ASP A 1 85 ? 6.570 -8.012 -17.128 1.00 97.50 85 ASP A N 1
ATOM 710 C CA . ASP A 1 85 ? 5.116 -7.977 -16.895 1.00 97.50 85 ASP A CA 1
ATOM 711 C C . ASP A 1 85 ? 4.559 -6.561 -16.979 1.00 97.50 85 ASP A C 1
ATOM 713 O O . ASP A 1 85 ? 3.614 -6.323 -17.726 1.00 97.50 85 ASP A O 1
ATOM 717 N N . ILE A 1 86 ? 5.208 -5.615 -16.296 1.00 97.25 86 ILE A N 1
ATOM 718 C CA . ILE A 1 86 ? 4.834 -4.195 -16.330 1.00 97.25 86 ILE A CA 1
ATOM 719 C C . ILE A 1 86 ? 4.828 -3.682 -17.779 1.00 97.25 86 ILE A C 1
ATOM 721 O O . ILE A 1 86 ? 3.899 -3.002 -18.210 1.00 97.25 86 ILE A O 1
ATOM 725 N N . GLY A 1 87 ? 5.844 -4.062 -18.560 1.00 97.12 87 GLY A N 1
ATOM 726 C CA . GLY A 1 87 ? 5.925 -3.745 -19.983 1.00 97.12 87 GLY A CA 1
ATOM 727 C C . GLY A 1 87 ? 4.808 -4.364 -20.827 1.00 97.12 87 GLY A C 1
ATOM 728 O O . GLY A 1 87 ? 4.288 -3.697 -21.720 1.00 97.12 87 GLY A O 1
ATOM 729 N N . ARG A 1 88 ? 4.419 -5.616 -20.547 1.00 97.38 88 ARG A N 1
ATOM 730 C CA . ARG A 1 88 ? 3.314 -6.309 -21.238 1.00 97.38 88 ARG A CA 1
ATOM 731 C C . ARG A 1 88 ? 1.963 -5.649 -20.982 1.00 97.38 88 ARG A C 1
ATOM 733 O O . ARG A 1 88 ? 1.121 -5.648 -21.872 1.00 97.38 88 ARG A O 1
ATOM 740 N N . GLU A 1 89 ? 1.783 -5.054 -19.809 1.00 96.50 89 GLU A N 1
ATOM 741 C CA . GLU A 1 89 ? 0.586 -4.282 -19.456 1.00 96.50 89 GLU A CA 1
ATOM 742 C C . GLU A 1 89 ? 0.614 -2.840 -19.996 1.00 96.50 89 GLU A C 1
ATOM 744 O O . GLU A 1 89 ? -0.286 -2.049 -19.730 1.00 96.50 89 GLU A O 1
ATOM 749 N N . GLY A 1 90 ? 1.629 -2.489 -20.795 1.00 96.88 90 GLY A N 1
ATOM 750 C CA . GLY A 1 90 ? 1.724 -1.192 -21.463 1.00 96.88 90 GLY A CA 1
ATOM 751 C C . GLY A 1 90 ? 2.183 -0.052 -20.556 1.00 96.88 90 GLY A C 1
ATOM 752 O O . GLY A 1 90 ? 2.166 1.104 -20.975 1.00 96.88 90 GLY A O 1
ATOM 753 N N . VAL A 1 91 ? 2.627 -0.348 -19.332 1.00 96.38 91 VAL A N 1
ATOM 754 C CA . VAL A 1 91 ? 3.147 0.665 -18.414 1.00 96.38 91 VAL A CA 1
ATOM 755 C C . VAL A 1 91 ? 4.559 1.057 -18.845 1.00 96.38 91 VAL A C 1
ATOM 757 O O . VAL A 1 91 ? 5.491 0.249 -18.862 1.00 96.38 91 VAL A O 1
ATOM 760 N N . GLN A 1 92 ? 4.719 2.330 -19.195 1.00 94.44 92 GLN A N 1
ATOM 761 C CA . GLN A 1 92 ? 5.971 2.887 -19.694 1.00 94.44 92 GLN A CA 1
ATOM 762 C C . GLN A 1 92 ? 6.626 3.803 -18.653 1.00 94.44 92 GLN A C 1
ATOM 764 O O . GLN A 1 92 ? 5.971 4.403 -17.804 1.00 94.44 92 GLN A O 1
ATOM 769 N N . GLY A 1 93 ? 7.955 3.911 -18.696 1.00 90.88 93 GLY A N 1
ATOM 770 C CA . GLY A 1 93 ? 8.694 4.886 -17.892 1.00 90.88 93 GLY A CA 1
ATOM 771 C C . GLY A 1 93 ? 8.652 6.303 -18.480 1.00 90.88 93 GLY A C 1
ATOM 772 O O . GLY A 1 93 ? 8.094 6.542 -19.546 1.00 90.88 93 GLY A O 1
ATOM 773 N N . LEU A 1 94 ? 9.370 7.237 -17.841 1.00 84.31 94 LEU A N 1
ATOM 774 C CA . LEU A 1 94 ? 9.440 8.677 -18.179 1.00 84.31 94 LEU A CA 1
ATOM 775 C C . LEU A 1 94 ? 9.827 9.009 -19.645 1.00 84.31 94 LEU A C 1
ATOM 777 O O . LEU A 1 94 ? 9.772 10.162 -20.054 1.00 84.31 94 LEU A O 1
ATOM 781 N N . ARG A 1 95 ? 10.287 8.028 -20.428 1.00 89.69 95 ARG A N 1
ATOM 782 C CA . ARG A 1 95 ? 10.729 8.192 -21.826 1.00 89.69 95 ARG A CA 1
ATOM 783 C C . ARG A 1 95 ? 10.039 7.223 -22.792 1.00 89.69 95 ARG A C 1
ATOM 785 O O . ARG A 1 95 ? 10.630 6.875 -23.809 1.00 89.69 95 ARG A O 1
ATOM 792 N N . GLY A 1 96 ? 8.875 6.686 -22.426 1.00 93.12 96 GLY A N 1
ATOM 793 C CA . GLY A 1 96 ? 8.171 5.679 -23.231 1.00 93.12 96 GLY A CA 1
ATOM 794 C C . GLY A 1 96 ? 8.871 4.313 -23.296 1.00 93.12 96 GLY A C 1
ATOM 795 O O . GLY A 1 96 ? 8.442 3.417 -24.013 1.00 93.12 96 GLY A O 1
ATOM 796 N N . LYS A 1 97 ? 9.978 4.137 -22.562 1.00 95.31 97 LYS A N 1
ATOM 797 C CA . LYS A 1 97 ? 10.736 2.883 -22.523 1.00 95.31 97 LYS A CA 1
ATOM 798 C C . LYS A 1 97 ? 10.116 1.915 -21.526 1.00 95.31 97 LYS A C 1
ATOM 800 O O . LYS A 1 97 ? 9.649 2.336 -20.465 1.00 95.31 97 LYS A O 1
ATOM 805 N N . THR A 1 98 ? 10.202 0.628 -21.841 1.00 95.88 98 THR A N 1
ATOM 806 C CA . THR A 1 98 ? 9.904 -0.458 -20.907 1.00 95.88 98 THR A CA 1
ATOM 807 C C . THR A 1 98 ? 10.740 -0.290 -19.632 1.00 95.88 98 THR A C 1
ATOM 809 O O . THR A 1 98 ? 11.926 0.054 -19.724 1.00 95.88 98 THR A O 1
ATOM 812 N N . PRO A 1 99 ? 10.153 -0.476 -18.439 1.00 96.81 99 PRO A N 1
ATOM 813 C CA . PRO A 1 99 ? 10.903 -0.389 -17.195 1.00 96.81 99 PRO A CA 1
ATOM 814 C C . PRO A 1 99 ? 12.004 -1.450 -17.129 1.00 96.81 99 PRO A C 1
ATOM 816 O O . PRO A 1 99 ? 11.886 -2.539 -17.681 1.00 96.81 99 PRO A O 1
ATOM 819 N N . TYR A 1 100 ? 13.080 -1.126 -16.413 1.00 97.06 100 TYR A N 1
ATOM 820 C CA . TYR A 1 100 ? 14.191 -2.044 -16.143 1.00 97.06 100 TYR A CA 1
ATOM 821 C C . TYR A 1 100 ? 14.053 -2.637 -14.736 1.00 97.06 100 TYR A C 1
ATOM 823 O O . TYR A 1 100 ? 13.633 -1.918 -13.821 1.00 97.06 100 TYR A O 1
ATOM 831 N N . GLY A 1 101 ? 14.491 -3.880 -14.506 1.00 97.62 101 GLY A N 1
ATOM 832 C CA . GLY A 1 101 ? 14.374 -4.539 -13.197 1.00 97.62 101 GLY A CA 1
ATOM 833 C C . GLY A 1 101 ? 15.008 -3.746 -12.050 1.00 97.62 101 GLY A C 1
ATOM 834 O O . GLY A 1 101 ? 14.419 -3.612 -10.979 1.00 97.62 101 GLY A O 1
ATOM 835 N N . ASN A 1 102 ? 16.154 -3.097 -12.287 1.00 97.50 102 ASN A N 1
ATOM 836 C CA . ASN A 1 102 ? 16.791 -2.243 -11.276 1.00 97.50 102 ASN A CA 1
ATOM 837 C C . ASN A 1 102 ? 15.917 -1.035 -10.875 1.00 97.50 102 ASN A C 1
ATOM 839 O O . ASN A 1 102 ? 15.901 -0.631 -9.714 1.00 97.50 102 ASN A O 1
ATOM 843 N N . SER A 1 103 ? 15.163 -0.459 -11.816 1.00 96.19 103 SER A N 1
ATOM 844 C CA . SER A 1 103 ? 14.266 0.667 -11.521 1.00 96.19 103 SER A CA 1
ATOM 845 C C . SER A 1 103 ? 13.084 0.233 -10.650 1.00 96.19 103 SER A C 1
ATOM 847 O O . SER A 1 103 ? 12.785 0.887 -9.651 1.00 96.19 103 SER A O 1
ATOM 849 N N . VAL A 1 104 ? 12.499 -0.928 -10.959 1.00 97.50 104 VAL A N 1
ATOM 850 C CA . VAL A 1 104 ? 11.427 -1.567 -10.184 1.00 97.50 104 VAL A CA 1
ATOM 851 C C . VAL A 1 104 ? 11.913 -1.872 -8.765 1.00 97.50 104 VAL A C 1
ATOM 853 O O . VAL A 1 104 ? 11.283 -1.458 -7.792 1.00 97.50 104 VAL A O 1
ATOM 856 N N . ARG A 1 105 ? 13.101 -2.481 -8.635 1.00 97.88 105 ARG A N 1
ATOM 857 C CA . ARG A 1 105 ? 13.732 -2.794 -7.343 1.00 97.88 105 ARG A CA 1
ATOM 858 C C . ARG A 1 105 ? 13.932 -1.558 -6.463 1.00 97.88 105 ARG A C 1
ATOM 860 O O . ARG A 1 105 ? 13.769 -1.649 -5.252 1.00 97.88 105 ARG A O 1
ATOM 867 N N . ARG A 1 106 ? 14.291 -0.404 -7.038 1.00 97.56 106 ARG A N 1
ATOM 868 C CA . ARG A 1 106 ? 14.472 0.851 -6.277 1.00 97.56 106 ARG A CA 1
ATOM 869 C C . ARG A 1 106 ? 13.148 1.447 -5.794 1.00 97.56 106 ARG A C 1
ATOM 871 O O . ARG A 1 106 ? 13.125 2.076 -4.740 1.00 97.56 106 ARG A O 1
ATOM 878 N N . ILE A 1 107 ? 12.068 1.267 -6.553 1.00 97.00 107 ILE A N 1
ATOM 879 C CA . ILE A 1 107 ? 10.733 1.782 -6.214 1.00 97.00 107 ILE A CA 1
ATOM 880 C C . ILE A 1 107 ? 10.052 0.894 -5.163 1.00 97.00 107 ILE A C 1
ATOM 882 O O . ILE A 1 107 ? 9.364 1.411 -4.283 1.00 97.00 107 ILE A O 1
ATOM 886 N N . TRP A 1 108 ? 10.288 -0.418 -5.202 1.00 97.75 108 TRP A N 1
ATOM 887 C CA . TRP A 1 108 ? 9.601 -1.397 -4.358 1.00 97.75 108 TRP A CA 1
ATOM 888 C C . TRP A 1 108 ? 9.623 -1.100 -2.843 1.00 97.75 108 TRP A C 1
ATOM 890 O O . TRP A 1 108 ? 8.546 -1.041 -2.251 1.00 97.75 108 TRP A O 1
ATOM 900 N N . PRO A 1 109 ? 10.765 -0.784 -2.190 1.00 97.56 109 PRO A N 1
ATOM 901 C CA . PRO A 1 109 ? 10.780 -0.479 -0.755 1.00 97.56 109 PRO A CA 1
ATOM 902 C C . PRO A 1 109 ? 9.934 0.737 -0.362 1.00 97.56 109 PRO A C 1
ATOM 904 O O . PRO A 1 109 ? 9.576 0.892 0.805 1.00 97.56 109 PRO A O 1
ATOM 907 N N . ARG A 1 110 ? 9.667 1.653 -1.301 1.00 96.88 110 ARG A N 1
ATOM 908 C CA . ARG A 1 110 ? 8.758 2.779 -1.072 1.00 96.88 110 ARG A CA 1
ATOM 909 C C . ARG A 1 110 ? 7.307 2.306 -1.096 1.00 96.88 110 ARG A C 1
ATOM 911 O O . ARG A 1 110 ? 6.572 2.640 -0.180 1.00 96.88 110 ARG A O 1
ATOM 918 N N . VAL A 1 111 ? 6.937 1.488 -2.084 1.00 97.06 111 VAL A N 1
ATOM 919 C CA . VAL A 1 111 ? 5.599 0.880 -2.177 1.00 97.06 111 VAL A CA 1
ATOM 920 C C . VAL A 1 111 ? 5.285 0.084 -0.909 1.00 97.06 111 VAL A C 1
ATOM 922 O O . VAL A 1 111 ? 4.247 0.324 -0.306 1.00 97.06 111 VAL A O 1
ATOM 925 N N . CYS A 1 112 ? 6.203 -0.767 -0.433 1.00 97.50 112 CYS A N 1
ATOM 926 C CA . CYS A 1 112 ? 6.012 -1.516 0.817 1.00 97.50 112 CYS A CA 1
ATOM 927 C C . CYS A 1 112 ? 5.751 -0.604 2.022 1.00 97.50 112 CYS A C 1
ATOM 929 O O . CYS A 1 112 ? 4.842 -0.861 2.806 1.00 97.50 112 CYS A O 1
ATOM 931 N N . ARG A 1 113 ? 6.529 0.477 2.176 1.00 97.25 113 ARG A N 1
ATOM 932 C CA . ARG A 1 113 ? 6.332 1.440 3.271 1.00 97.25 113 ARG A CA 1
ATOM 933 C C . ARG A 1 113 ? 4.976 2.129 3.184 1.00 97.25 113 ARG A C 1
ATOM 935 O O . ARG A 1 113 ? 4.301 2.243 4.199 1.00 97.25 113 ARG A O 1
ATOM 942 N N . ASP A 1 114 ? 4.576 2.550 1.989 1.00 95.50 114 ASP A N 1
ATOM 943 C CA . ASP A 1 114 ? 3.315 3.263 1.788 1.00 95.50 114 ASP A CA 1
ATOM 944 C C . ASP A 1 114 ? 2.101 2.343 1.999 1.00 95.50 114 ASP A C 1
ATOM 946 O O . ASP A 1 114 ? 1.120 2.765 2.611 1.00 95.50 114 ASP A O 1
ATOM 950 N N . VAL A 1 115 ? 2.175 1.085 1.545 1.00 96.00 115 VAL A N 1
ATOM 951 C CA . VAL A 1 115 ? 1.134 0.066 1.768 1.00 96.00 115 VAL A CA 1
ATOM 952 C C . VAL A 1 115 ? 1.034 -0.300 3.249 1.00 96.00 115 VAL A C 1
ATOM 954 O O . VAL A 1 115 ? -0.071 -0.354 3.784 1.00 96.00 115 VAL A O 1
ATOM 957 N N . ASN A 1 116 ? 2.160 -0.485 3.943 1.00 96.00 116 ASN A N 1
ATOM 958 C CA . ASN A 1 116 ? 2.151 -0.761 5.381 1.00 96.00 116 ASN A CA 1
ATOM 959 C C . ASN A 1 116 ? 1.600 0.419 6.186 1.00 96.00 116 ASN A C 1
ATOM 961 O O . ASN A 1 116 ? 0.738 0.217 7.035 1.00 96.00 116 ASN A O 1
ATOM 965 N N . ALA A 1 117 ? 2.015 1.649 5.871 1.00 94.62 117 ALA A N 1
ATOM 966 C CA . ALA A 1 117 ? 1.483 2.846 6.515 1.00 94.62 117 ALA A CA 1
ATOM 967 C C . ALA A 1 117 ? -0.032 2.998 6.287 1.00 94.62 117 ALA A C 1
ATOM 969 O O . ALA A 1 117 ? -0.757 3.417 7.186 1.00 94.62 117 ALA A O 1
ATOM 970 N N . GLU A 1 118 ? -0.530 2.643 5.100 1.00 93.69 118 GLU A N 1
ATOM 971 C CA . GLU A 1 118 ? -1.967 2.628 4.818 1.00 93.69 118 GLU A CA 1
ATOM 972 C C . GLU A 1 118 ? -2.699 1.547 5.622 1.00 93.69 118 GLU A C 1
ATOM 974 O O . GLU A 1 118 ? -3.703 1.844 6.266 1.00 93.69 118 GLU A O 1
ATOM 979 N N . ARG A 1 119 ? -2.171 0.318 5.671 1.00 95.06 119 ARG A N 1
ATOM 980 C CA . ARG A 1 119 ? -2.735 -0.769 6.489 1.00 95.06 119 ARG A CA 1
ATOM 981 C C . ARG A 1 119 ? -2.766 -0.405 7.975 1.00 95.06 119 ARG A C 1
ATOM 983 O O . ARG A 1 119 ? -3.754 -0.682 8.651 1.00 95.06 119 ARG A O 1
ATOM 990 N N . GLU A 1 120 ? -1.727 0.252 8.483 1.00 95.88 120 GLU A N 1
ATOM 991 C CA . GLU A 1 120 ? -1.675 0.750 9.861 1.00 95.88 120 GLU A CA 1
ATOM 992 C C . GLU A 1 120 ? -2.730 1.830 10.123 1.00 95.88 120 GLU A C 1
ATOM 994 O O . GLU A 1 120 ? -3.429 1.760 11.137 1.00 95.88 120 GLU A O 1
ATOM 999 N N . ARG A 1 121 ? -2.905 2.790 9.202 1.00 95.12 121 ARG A N 1
ATOM 1000 C CA . ARG A 1 121 ? -3.971 3.803 9.291 1.00 95.12 121 ARG A CA 1
ATOM 1001 C C . ARG A 1 121 ? -5.355 3.164 9.312 1.00 95.12 121 ARG A C 1
ATOM 1003 O O . ARG A 1 121 ? -6.158 3.486 10.184 1.00 95.12 121 ARG A O 1
ATOM 1010 N N . GLN A 1 122 ? -5.615 2.226 8.405 1.00 94.44 122 GLN A N 1
ATOM 1011 C CA . GLN A 1 122 ? -6.892 1.515 8.337 1.00 94.44 122 GLN A CA 1
ATOM 1012 C C . GLN A 1 122 ? -7.153 0.695 9.605 1.00 94.44 122 GLN A C 1
ATOM 1014 O O . GLN A 1 122 ? -8.265 0.708 10.134 1.00 94.44 122 GLN A O 1
ATOM 1019 N N . ALA A 1 123 ? -6.128 0.030 10.146 1.00 96.00 123 ALA A N 1
ATOM 1020 C CA . ALA A 1 123 ? -6.233 -0.695 11.408 1.00 96.00 123 ALA A CA 1
ATOM 1021 C C . ALA A 1 123 ? -6.505 0.244 12.597 1.00 96.00 123 ALA A C 1
ATOM 1023 O O . ALA A 1 123 ? -7.299 -0.094 13.477 1.00 96.00 123 ALA A O 1
ATOM 1024 N N . ALA A 1 124 ? -5.880 1.424 12.631 1.00 96.00 124 ALA A N 1
ATOM 1025 C CA . ALA A 1 124 ? -6.126 2.431 13.659 1.00 96.00 124 ALA A CA 1
ATOM 1026 C C . ALA A 1 124 ? -7.558 2.987 13.584 1.00 96.00 124 ALA A C 1
ATOM 1028 O O . ALA A 1 124 ? -8.245 3.033 14.604 1.00 96.00 124 ALA A O 1
ATOM 1029 N N . GLU A 1 125 ? -8.040 3.328 12.386 1.00 96.12 125 GLU A N 1
ATOM 1030 C CA . GLU A 1 125 ? -9.412 3.804 12.177 1.00 96.12 125 GLU A CA 1
ATOM 1031 C C . GLU A 1 125 ? -10.446 2.725 12.535 1.00 96.12 125 GLU A C 1
ATOM 1033 O O . GLU A 1 125 ? -11.464 3.016 13.165 1.00 96.12 125 GLU A O 1
ATOM 1038 N N . ALA A 1 126 ? -10.183 1.461 12.189 1.00 95.88 126 ALA A N 1
ATOM 1039 C CA . ALA A 1 126 ? -11.049 0.345 12.554 1.00 95.88 126 ALA A CA 1
ATOM 1040 C C . ALA A 1 126 ? -11.165 0.189 14.080 1.00 95.88 126 ALA A C 1
ATOM 1042 O O . ALA A 1 126 ? -12.278 0.087 14.597 1.00 95.88 126 ALA A O 1
ATOM 1043 N N . ARG A 1 127 ? -10.041 0.258 14.807 1.00 96.19 127 ARG A N 1
ATOM 1044 C CA . ARG A 1 127 ? -10.016 0.229 16.282 1.00 96.19 127 ARG A CA 1
ATOM 1045 C C . ARG A 1 127 ? -10.724 1.431 16.899 1.00 96.19 127 ARG A C 1
ATOM 1047 O O . ARG A 1 127 ? -11.414 1.308 17.911 1.00 96.19 127 ARG A O 1
ATOM 1054 N N . GLU A 1 128 ? -10.588 2.608 16.299 1.00 95.81 128 GLU A N 1
ATOM 1055 C CA . GLU A 1 128 ? -11.303 3.793 16.763 1.00 95.81 128 GLU A CA 1
ATOM 1056 C C . GLU A 1 128 ? -12.816 3.647 16.547 1.00 95.81 128 GLU A C 1
ATOM 1058 O O . GLU A 1 128 ? -13.610 3.926 17.445 1.00 95.81 128 GLU A O 1
ATOM 1063 N N . ARG A 1 129 ? -13.233 3.142 15.383 1.00 96.12 129 ARG A N 1
ATOM 1064 C CA . ARG A 1 129 ? -14.641 2.856 15.087 1.00 96.12 129 ARG A CA 1
ATOM 1065 C C . ARG A 1 129 ? -15.217 1.828 16.061 1.00 96.12 129 ARG A C 1
ATOM 1067 O O . ARG A 1 129 ? -16.331 2.024 16.548 1.00 96.12 129 ARG A O 1
ATOM 1074 N N . GLU A 1 130 ? -14.463 0.777 16.369 1.00 96.00 130 GLU A N 1
ATOM 1075 C CA . GLU A 1 130 ? -14.842 -0.241 17.347 1.00 96.00 130 GLU A CA 1
ATOM 1076 C C . GLU A 1 130 ? -14.986 0.361 18.750 1.00 96.00 130 GLU A C 1
ATOM 1078 O O . GLU A 1 130 ? -16.064 0.260 19.336 1.00 96.00 130 GLU A O 1
ATOM 1083 N N . SER A 1 131 ? -13.994 1.111 19.236 1.00 94.31 131 SER A N 1
ATOM 1084 C CA . SER A 1 131 ? -14.062 1.738 20.566 1.00 94.31 131 SER A CA 1
ATOM 1085 C C . SER A 1 131 ? -15.203 2.759 20.690 1.00 94.31 131 SER A C 1
ATOM 1087 O O . SER A 1 131 ? -15.919 2.777 21.692 1.00 94.31 131 SER A O 1
ATOM 1089 N N . ARG A 1 132 ? -15.478 3.555 19.646 1.00 93.56 132 ARG A N 1
ATOM 1090 C CA . ARG A 1 132 ? -16.661 4.436 19.595 1.00 93.56 132 ARG A CA 1
ATOM 1091 C C . ARG A 1 132 ? -17.965 3.639 19.633 1.00 93.56 132 ARG A C 1
ATOM 1093 O O . ARG A 1 132 ? -18.945 4.085 20.232 1.00 93.56 132 ARG A O 1
ATOM 1100 N N . SER A 1 133 ? -18.008 2.470 18.994 1.00 92.06 133 SER A N 1
ATOM 1101 C CA . SER A 1 133 ? -19.186 1.599 19.028 1.00 92.06 133 SER A CA 1
ATOM 1102 C C . SER A 1 133 ? -19.414 0.995 20.419 1.00 92.06 133 SER A C 1
ATOM 1104 O O . SER A 1 133 ? -20.556 0.941 20.879 1.00 92.06 133 SER A O 1
ATOM 1106 N N . GLU A 1 134 ? -18.344 0.638 21.131 1.00 90.88 134 GLU A N 1
ATOM 1107 C CA . GLU A 1 134 ? -18.394 0.153 22.512 1.00 90.88 134 GLU A CA 1
ATOM 1108 C C . GLU A 1 134 ? -18.839 1.249 23.483 1.00 90.88 134 GLU A C 1
ATOM 1110 O O . GLU A 1 134 ? -19.730 1.022 24.301 1.00 90.88 134 GLU A O 1
ATOM 1115 N N . GLN A 1 135 ? -18.316 2.470 23.338 1.00 88.12 135 GLN A N 1
ATOM 1116 C CA . GLN A 1 135 ? -18.759 3.624 24.128 1.00 88.12 135 GLN A CA 1
ATOM 1117 C C . GLN A 1 135 ? -20.259 3.895 23.951 1.00 88.12 135 GLN A C 1
ATOM 1119 O O . GLN A 1 135 ? -20.963 4.149 24.927 1.00 88.12 135 GLN A O 1
ATOM 1124 N N . ARG A 1 136 ? -20.781 3.775 22.722 1.00 86.94 136 ARG A N 1
ATOM 1125 C CA . ARG A 1 136 ? -22.224 3.902 22.450 1.00 86.94 136 ARG A CA 1
ATOM 1126 C C . ARG A 1 136 ? -23.052 2.791 23.098 1.00 86.94 136 ARG A C 1
ATOM 1128 O O . ARG A 1 136 ? -24.189 3.047 23.489 1.00 86.94 136 ARG A O 1
ATOM 1135 N N . ARG A 1 137 ? -22.512 1.572 23.220 1.00 84.06 137 ARG A N 1
ATOM 1136 C CA . ARG A 1 137 ? -23.167 0.464 23.943 1.00 84.06 137 ARG A CA 1
ATOM 1137 C C . ARG A 1 137 ? -23.163 0.689 25.455 1.00 84.06 137 ARG A C 1
ATOM 1139 O O . ARG A 1 137 ? -24.138 0.336 26.106 1.00 84.06 137 ARG A O 1
ATOM 1146 N N . SER A 1 138 ? -22.109 1.308 25.981 1.00 81.06 138 SER A N 1
ATOM 1147 C CA . SER A 1 138 ? -21.925 1.587 27.411 1.00 81.06 138 SER A CA 1
ATOM 1148 C C . SER A 1 138 ? -22.697 2.821 27.918 1.00 81.06 138 SER A C 1
ATOM 1150 O O . SER A 1 138 ? -22.627 3.162 29.097 1.00 81.06 138 SER A O 1
ATOM 1152 N N . TYR A 1 139 ? -23.445 3.524 27.058 1.00 76.38 139 TYR A N 1
ATOM 1153 C CA . TYR A 1 139 ? -24.124 4.753 27.466 1.00 76.38 139 TYR A CA 1
ATOM 1154 C C . TYR A 1 139 ? -25.243 4.469 28.498 1.00 76.38 139 TYR A C 1
ATOM 1156 O O . TYR A 1 139 ? -26.122 3.637 28.241 1.00 76.38 139 TYR A O 1
ATOM 1164 N N . PRO A 1 140 ? -25.274 5.178 29.645 1.00 72.06 140 PRO A N 1
ATOM 1165 C CA . PRO A 1 140 ? -26.119 4.837 30.794 1.00 72.06 140 PRO A CA 1
ATOM 1166 C C . PRO A 1 140 ? -27.631 4.942 30.541 1.00 72.06 140 PRO A C 1
ATOM 1168 O O . PRO A 1 140 ? -28.418 4.378 31.294 1.00 72.06 140 PRO A O 1
ATOM 1171 N N . SER A 1 141 ? -28.074 5.583 29.454 1.00 70.06 141 SER A N 1
ATOM 1172 C CA . SER A 1 141 ? -29.497 5.602 29.074 1.00 70.06 141 SER A CA 1
ATOM 1173 C C . SER A 1 141 ? -30.051 4.225 28.683 1.00 70.06 141 SER A C 1
ATOM 1175 O O . SER A 1 141 ? -31.269 4.046 28.657 1.00 70.06 141 SER A O 1
ATOM 1177 N N . ARG A 1 142 ? -29.171 3.249 28.413 1.00 63.22 142 ARG A N 1
ATOM 1178 C CA . ARG A 1 142 ? -29.509 1.837 28.183 1.00 63.22 142 ARG A CA 1
ATOM 1179 C C . ARG A 1 142 ? -29.229 0.943 29.391 1.00 63.22 142 ARG A C 1
ATOM 1181 O O . ARG A 1 142 ? -29.200 -0.276 29.235 1.00 63.22 142 ARG A O 1
ATOM 1188 N N . GLN A 1 143 ? -29.024 1.512 30.581 1.00 70.19 143 GLN A N 1
ATOM 1189 C CA . GLN A 1 143 ? -29.021 0.693 31.788 1.00 70.19 143 GLN A CA 1
ATOM 1190 C C . GLN A 1 143 ? -30.379 -0.019 31.901 1.00 70.19 143 GLN A C 1
ATOM 1192 O O . GLN A 1 143 ? -31.417 0.623 31.694 1.00 70.19 143 GLN A O 1
ATOM 1197 N N . PRO A 1 144 ? -30.388 -1.340 32.159 1.00 71.50 144 PRO A N 1
ATOM 1198 C CA . PRO A 1 144 ? -31.623 -2.089 32.346 1.00 71.50 144 PRO A CA 1
ATOM 1199 C C . PRO A 1 144 ? -32.480 -1.397 33.409 1.00 71.50 144 PRO A C 1
ATOM 1201 O O . PRO A 1 144 ? -31.951 -0.854 34.379 1.00 71.50 144 PRO A O 1
ATOM 1204 N N . ALA A 1 145 ? -33.800 -1.383 33.201 1.00 72.06 145 ALA A N 1
ATOM 1205 C CA . ALA A 1 145 ? -34.744 -0.674 34.068 1.00 72.06 145 ALA A CA 1
ATOM 1206 C C . ALA A 1 145 ? -34.602 -1.073 35.549 1.00 72.06 145 ALA A C 1
ATOM 1208 O O . ALA A 1 145 ? -34.814 -0.237 36.421 1.00 72.06 145 ALA A O 1
ATOM 1209 N N . ASP A 1 146 ? -34.139 -2.297 35.806 1.00 75.19 146 ASP A N 1
ATOM 1210 C CA . ASP A 1 146 ? -33.894 -2.855 37.137 1.00 75.19 146 ASP A CA 1
ATOM 1211 C C . ASP A 1 146 ? -32.759 -2.158 37.910 1.00 75.19 146 ASP A C 1
ATOM 1213 O O . ASP A 1 146 ? -32.678 -2.282 39.128 1.00 75.19 146 ASP A O 1
ATOM 1217 N N . LEU A 1 147 ? -31.888 -1.404 37.226 1.00 67.06 147 LEU A N 1
ATOM 1218 C CA . LEU A 1 147 ? -30.813 -0.617 37.843 1.00 67.06 147 LEU A CA 1
ATOM 1219 C C . LEU A 1 147 ? -31.149 0.870 37.972 1.00 67.06 147 LEU A C 1
ATOM 1221 O O . LEU A 1 147 ? -30.319 1.634 38.467 1.00 67.06 147 LEU A O 1
ATOM 1225 N N . ARG A 1 148 ? -32.342 1.316 37.550 1.00 67.06 148 ARG A N 1
ATOM 1226 C CA . ARG A 1 148 ? -32.762 2.682 37.867 1.00 67.06 148 ARG A CA 1
ATOM 1227 C C . ARG A 1 148 ? -32.987 2.744 39.375 1.00 67.06 148 ARG A C 1
ATOM 1229 O O . ARG A 1 148 ? -33.853 2.015 39.861 1.00 67.06 148 ARG A O 1
ATOM 1236 N N . PRO A 1 149 ? -32.248 3.584 40.126 1.00 70.12 149 PRO A N 1
ATOM 1237 C CA . PRO A 1 149 ? -32.562 3.784 41.527 1.00 70.12 149 PRO A CA 1
ATOM 1238 C C . PRO A 1 149 ? -34.023 4.207 41.576 1.00 70.12 149 PRO A C 1
ATOM 1240 O O . PRO A 1 149 ? -34.413 5.152 40.884 1.00 70.12 149 PRO A O 1
ATOM 1243 N N . LEU A 1 150 ? -34.834 3.453 42.324 1.00 69.75 150 LEU A N 1
ATOM 1244 C CA . LEU A 1 150 ? -36.174 3.861 42.709 1.00 69.75 150 LEU A CA 1
ATOM 1245 C C . LEU A 1 150 ? -35.993 5.216 43.375 1.00 69.75 150 LEU A C 1
ATOM 1247 O O . LEU A 1 150 ? -35.609 5.299 44.541 1.00 69.75 150 LEU A O 1
ATOM 1251 N N . VAL A 1 151 ? -36.164 6.278 42.588 1.00 63.94 151 VAL A N 1
ATOM 1252 C CA . VAL A 1 151 ? -36.260 7.633 43.092 1.00 63.94 151 VAL A CA 1
ATOM 1253 C C . VAL A 1 151 ? -37.440 7.540 44.028 1.00 63.94 151 VAL A C 1
ATOM 1255 O O . VAL A 1 151 ? -38.579 7.410 43.578 1.00 63.94 151 VAL A O 1
ATOM 1258 N N . ALA A 1 152 ? -37.139 7.477 45.325 1.00 62.34 152 ALA A N 1
ATOM 1259 C CA . ALA A 1 152 ? -38.119 7.630 46.367 1.00 62.34 152 ALA A CA 1
ATOM 1260 C C . ALA A 1 152 ? -38.832 8.920 46.002 1.00 62.34 152 ALA A C 1
ATOM 1262 O O . ALA A 1 152 ? -38.247 10.005 46.051 1.00 62.34 152 ALA A O 1
ATOM 1263 N N . THR A 1 153 ? -40.056 8.780 45.503 1.00 60.06 153 THR A N 1
ATOM 1264 C CA . THR A 1 153 ? -40.964 9.886 45.290 1.00 60.06 153 THR A CA 1
ATOM 1265 C C . THR A 1 153 ? -41.260 10.388 46.691 1.00 60.06 153 THR A C 1
ATOM 1267 O O . THR A 1 153 ? -42.231 9.973 47.321 1.00 60.06 153 THR A O 1
ATOM 1270 N N . ASN A 1 154 ? -40.337 11.185 47.231 1.00 58.22 154 ASN A N 1
ATOM 1271 C CA . ASN A 1 154 ? -40.544 11.966 48.425 1.00 58.22 154 ASN A CA 1
ATOM 1272 C C . ASN A 1 154 ? -41.732 12.835 48.067 1.00 58.22 154 ASN A C 1
ATOM 1274 O O . ASN A 1 154 ? -41.631 13.742 47.238 1.00 58.22 154 ASN A O 1
ATOM 1278 N N . GLY A 1 155 ? -42.885 12.424 48.588 1.00 54.03 155 GLY A N 1
ATOM 1279 C CA . GLY A 1 155 ? -44.137 13.102 48.381 1.00 54.03 155 GLY A CA 1
ATOM 1280 C C . GLY A 1 155 ? -43.923 14.580 48.640 1.00 54.03 155 GLY A C 1
ATOM 1281 O O . GLY A 1 155 ? -43.292 14.974 49.623 1.00 54.03 155 GLY A O 1
ATOM 1282 N N . ALA A 1 156 ? -44.453 15.383 47.728 1.00 53.09 156 ALA A N 1
ATOM 1283 C CA . ALA A 1 156 ? -44.753 16.772 47.975 1.00 53.09 156 ALA A CA 1
ATOM 1284 C C . ALA A 1 156 ? -45.729 16.847 49.161 1.00 53.09 156 ALA A C 1
ATOM 1286 O O . ALA A 1 156 ? -46.942 16.908 48.998 1.00 53.09 156 ALA A O 1
ATOM 1287 N N . GLY A 1 157 ? -45.182 16.798 50.371 1.00 49.50 157 GLY A N 1
ATOM 1288 C CA . GLY A 1 157 ? -45.764 17.398 51.551 1.00 49.50 157 GLY A CA 1
ATOM 1289 C C . GLY A 1 157 ? -45.197 18.802 51.645 1.00 49.50 157 GLY A C 1
ATOM 1290 O O . GLY A 1 157 ? -44.132 19.009 52.220 1.00 49.50 157 GLY A O 1
ATOM 1291 N N . ASN A 1 158 ? -45.901 19.762 51.047 1.00 58.22 158 ASN A N 1
ATOM 1292 C CA . ASN A 1 158 ? -45.788 21.165 51.418 1.00 58.22 158 ASN A CA 1
ATOM 1293 C C . ASN A 1 158 ? -45.874 21.269 52.946 1.00 58.22 158 ASN A C 1
ATOM 1295 O O . ASN A 1 158 ? -46.917 20.980 53.529 1.00 58.22 158 ASN A O 1
ATOM 1299 N N . SER A 1 159 ? -44.806 21.709 53.597 1.00 48.81 159 SER A N 1
ATOM 1300 C CA . SER A 1 159 ? -44.891 22.332 54.915 1.00 48.81 159 SER A CA 1
ATOM 1301 C C . SER A 1 159 ? -43.751 23.319 55.065 1.00 48.81 159 SER A C 1
ATOM 1303 O O . SER A 1 159 ? -42.630 23.002 55.451 1.00 48.81 159 SER A O 1
ATOM 1305 N N . VAL A 1 160 ? -44.093 24.547 54.695 1.00 61.06 160 VAL A N 1
ATOM 1306 C CA . VAL A 1 160 ? -43.438 25.769 55.132 1.00 61.06 160 VAL A CA 1
ATOM 1307 C C . VAL A 1 160 ? -43.509 25.801 56.659 1.00 61.06 160 VAL A C 1
ATOM 1309 O O . VAL A 1 160 ? -44.592 25.946 57.217 1.00 61.06 160 VAL A O 1
ATOM 1312 N N . ALA A 1 161 ? -42.374 25.672 57.337 1.00 45.25 161 ALA A N 1
ATOM 1313 C CA . ALA A 1 161 ? -42.249 26.100 58.723 1.00 45.25 161 ALA A CA 1
ATOM 1314 C C . ALA A 1 161 ? -40.821 26.583 58.974 1.00 45.25 161 ALA A C 1
ATOM 1316 O O . ALA A 1 161 ? -39.849 25.834 58.913 1.00 45.25 161 ALA A O 1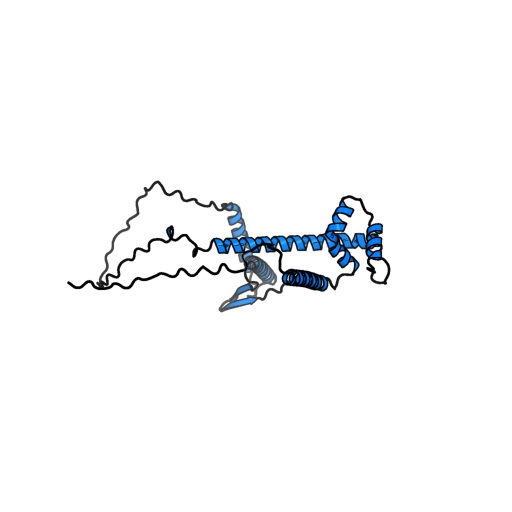
ATOM 1317 N N . SER A 1 162 ? -40.736 27.887 59.194 1.00 52.66 162 SER A N 1
ATOM 1318 C CA . SER A 1 162 ? -39.540 28.637 59.526 1.00 52.66 162 SER A CA 1
ATOM 1319 C C . SER A 1 162 ? -38.929 28.239 60.874 1.00 52.66 162 SER A C 1
ATOM 1321 O O . SER A 1 162 ? -39.640 27.874 61.809 1.00 52.66 162 SER A O 1
ATOM 1323 N N . SER A 1 163 ? -37.629 28.543 60.980 1.00 45.84 163 SER A N 1
ATOM 1324 C CA . SER A 1 163 ? -36.886 28.914 62.202 1.00 45.84 163 SER A CA 1
ATOM 1325 C C . SER A 1 163 ? -36.258 27.773 63.035 1.00 45.84 163 SER A C 1
ATOM 1327 O O . SER A 1 163 ? -36.597 26.608 62.873 1.00 45.84 163 SER A O 1
ATOM 1329 N N . PRO A 1 164 ? -35.318 28.090 63.951 1.00 60.81 164 PRO A N 1
ATOM 1330 C CA . PRO A 1 164 ? -33.997 28.660 63.669 1.00 60.81 164 PRO A CA 1
ATOM 1331 C C . PRO A 1 164 ? -32.875 27.926 64.448 1.00 60.81 164 PRO A C 1
ATOM 1333 O O . PRO A 1 164 ? -33.129 27.173 65.378 1.00 60.81 164 PRO A O 1
ATOM 1336 N N . ARG A 1 165 ? -31.612 28.205 64.088 1.00 55.00 165 ARG A N 1
ATOM 1337 C CA . ARG A 1 165 ? -30.384 28.066 64.912 1.00 55.00 165 ARG A CA 1
ATOM 1338 C C . ARG A 1 165 ? -30.404 26.973 66.002 1.00 55.00 165 ARG A C 1
ATOM 1340 O O . ARG A 1 165 ? -30.655 27.252 67.169 1.00 55.00 165 ARG A O 1
ATOM 1347 N N . GLY A 1 166 ? -29.983 25.765 65.634 1.00 43.78 166 GLY A N 1
ATOM 1348 C CA . GLY A 1 166 ? -29.668 24.683 66.568 1.00 43.78 166 GLY A CA 1
ATOM 1349 C C . GLY A 1 166 ? -28.290 24.098 66.281 1.00 43.78 166 GLY A C 1
ATOM 1350 O O . GLY A 1 166 ? -28.099 23.365 65.320 1.00 43.78 166 GLY A O 1
ATOM 1351 N N . ARG A 1 167 ? -27.322 24.460 67.118 1.00 55.53 167 ARG A N 1
ATOM 1352 C CA . ARG A 1 167 ? -25.965 23.910 67.197 1.00 55.53 167 ARG A CA 1
ATOM 1353 C C . ARG A 1 167 ? -26.063 22.440 67.643 1.00 55.53 167 ARG A C 1
ATOM 1355 O O . ARG A 1 167 ? -26.491 22.193 68.763 1.00 55.53 167 ARG A O 1
ATOM 1362 N N . GLY A 1 168 ? -25.674 21.483 66.800 1.00 45.12 168 GLY A N 1
ATOM 1363 C CA . GLY A 1 168 ? -25.677 20.046 67.121 1.00 45.12 168 GLY A CA 1
ATOM 1364 C C . GLY A 1 168 ? -24.629 19.311 66.285 1.00 45.12 168 GLY A C 1
ATOM 1365 O O . GLY A 1 168 ? -24.822 19.123 65.095 1.00 45.12 168 GLY A O 1
ATOM 1366 N N . VAL A 1 169 ? -23.402 19.210 66.797 1.00 46.50 169 VAL A N 1
ATOM 1367 C CA . VAL A 1 169 ? -22.739 17.962 67.226 1.00 46.50 169 VAL A CA 1
ATOM 1368 C C . VAL A 1 169 ? -22.518 16.945 66.098 1.00 46.50 169 VAL A C 1
ATOM 1370 O O . VAL A 1 169 ? -23.432 16.305 65.592 1.00 46.50 169 VAL A O 1
ATOM 1373 N N . LEU A 1 170 ? -21.231 16.795 65.778 1.00 52.47 170 LEU A N 1
ATOM 1374 C CA . LEU A 1 170 ? -20.611 15.759 64.962 1.00 52.47 170 LEU A CA 1
ATOM 1375 C C . LEU A 1 170 ? -21.105 14.360 65.365 1.00 52.47 170 LEU A C 1
ATOM 1377 O O . LEU A 1 170 ? -20.798 13.889 66.459 1.00 52.47 170 LEU A O 1
ATOM 1381 N N . ALA A 1 171 ? -21.805 13.677 64.461 1.00 44.12 171 ALA A N 1
ATOM 1382 C CA . ALA A 1 171 ? -22.037 12.241 64.548 1.00 44.12 171 ALA A CA 1
ATOM 1383 C C . ALA A 1 171 ? -21.204 11.542 63.469 1.00 44.12 171 ALA A C 1
ATOM 1385 O O . ALA A 1 171 ? -21.527 11.554 62.283 1.00 44.12 171 ALA A O 1
ATOM 1386 N N . LEU A 1 172 ? -20.094 10.966 63.921 1.00 55.25 172 LEU A N 1
ATOM 1387 C CA . LEU A 1 172 ? -19.220 10.065 63.185 1.00 55.25 172 LEU A CA 1
ATOM 1388 C C . LEU A 1 172 ? -19.972 8.738 62.939 1.00 55.25 172 LEU A C 1
ATOM 1390 O O . LEU A 1 172 ? -20.332 8.079 63.921 1.00 55.25 172 LEU A O 1
ATOM 1394 N N . PRO A 1 173 ? -20.237 8.304 61.692 1.00 50.84 173 PRO A N 1
ATOM 1395 C CA . PRO A 1 173 ? -20.838 6.999 61.468 1.00 50.84 173 PRO A CA 1
ATOM 1396 C C . PRO A 1 173 ? -19.818 5.885 61.729 1.00 50.84 173 PRO A C 1
ATOM 1398 O O . PRO A 1 173 ? -18.723 5.832 61.169 1.00 50.84 173 PRO A O 1
ATOM 1401 N N . LYS A 1 174 ? -20.228 5.004 62.638 1.00 48.62 174 LYS A N 1
ATOM 1402 C CA . LYS A 1 174 ? -19.543 3.812 63.123 1.00 48.62 174 LYS A CA 1
ATOM 1403 C C . LYS A 1 174 ? -19.390 2.783 62.000 1.00 48.62 174 LYS A C 1
ATOM 1405 O O . LYS A 1 174 ? -20.356 2.429 61.330 1.00 48.62 174 LYS A O 1
ATOM 1410 N N . ALA A 1 175 ? -18.162 2.300 61.843 1.00 51.12 175 ALA A N 1
ATOM 1411 C CA . ALA A 1 175 ? -17.782 1.198 60.975 1.00 51.12 175 ALA A CA 1
ATOM 1412 C C . ALA A 1 175 ? -18.553 -0.092 61.311 1.00 51.12 175 ALA A C 1
ATOM 1414 O O . ALA A 1 175 ? -18.680 -0.448 62.484 1.00 51.12 175 ALA A O 1
ATOM 1415 N N . GLY A 1 176 ? -19.001 -0.815 60.280 1.00 54.44 176 GLY A N 1
ATOM 1416 C CA . GLY A 1 176 ? -19.464 -2.197 60.422 1.00 54.44 176 GLY A CA 1
ATOM 1417 C C . GLY A 1 176 ? -20.605 -2.591 59.489 1.00 54.44 176 GLY A C 1
ATOM 1418 O O . GLY A 1 176 ? -21.729 -2.761 59.944 1.00 54.44 176 GLY A O 1
ATOM 1419 N N . ALA A 1 177 ? -20.311 -2.809 58.206 1.00 41.22 177 ALA A N 1
ATOM 1420 C CA . ALA A 1 177 ? -21.161 -3.615 57.330 1.00 41.22 177 ALA A CA 1
ATOM 1421 C C . ALA A 1 177 ? -20.270 -4.525 56.462 1.00 41.22 177 ALA A C 1
ATOM 1423 O O . ALA A 1 177 ? -19.584 -4.028 55.567 1.00 41.22 177 ALA A O 1
ATOM 1424 N N . PRO A 1 178 ? -20.222 -5.843 56.722 1.00 52.28 178 PRO A N 1
ATOM 1425 C CA . PRO A 1 178 ? -19.575 -6.792 55.830 1.00 52.28 178 PRO A CA 1
ATOM 1426 C C . PRO A 1 178 ? -20.561 -7.171 54.717 1.00 52.28 178 PRO A C 1
ATOM 1428 O O . PRO A 1 178 ? -21.638 -7.683 55.010 1.00 52.28 178 PRO A O 1
ATOM 1431 N N . GLY A 1 179 ? -20.207 -6.958 53.444 1.00 50.25 179 GLY A N 1
ATOM 1432 C CA . GLY A 1 179 ? -20.902 -7.681 52.368 1.00 50.25 179 GLY A CA 1
ATOM 1433 C C . GLY A 1 179 ? -21.059 -7.041 50.992 1.00 50.25 179 GLY A C 1
ATOM 1434 O O . GLY A 1 179 ? -21.683 -7.674 50.146 1.00 50.25 179 GLY A O 1
ATOM 1435 N N . VAL A 1 180 ? -20.507 -5.861 50.699 1.00 42.50 180 VAL A N 1
ATOM 1436 C CA . VAL A 1 180 ? -20.568 -5.320 49.327 1.00 42.50 180 VAL A CA 1
ATOM 1437 C C . VAL A 1 180 ? -19.308 -5.730 48.568 1.00 42.50 180 VAL A C 1
ATOM 1439 O O . VAL A 1 180 ? -18.226 -5.190 48.782 1.00 42.50 180 VAL A O 1
ATOM 1442 N N . ARG A 1 181 ? -19.436 -6.734 47.692 1.00 47.25 181 ARG A N 1
ATOM 1443 C CA . ARG A 1 181 ? -18.407 -7.085 46.703 1.00 47.25 181 ARG A CA 1
ATOM 1444 C C . ARG A 1 181 ? -18.385 -6.013 45.613 1.00 47.25 181 ARG A C 1
ATOM 1446 O O . ARG A 1 181 ? -18.963 -6.186 44.545 1.00 47.25 181 ARG A O 1
ATOM 1453 N N . GLU A 1 182 ? -17.721 -4.903 45.906 1.00 42.91 182 GLU A N 1
ATOM 1454 C CA . GLU A 1 182 ? -17.296 -3.925 44.910 1.00 42.91 182 GLU A CA 1
ATOM 1455 C C . GLU A 1 182 ? -16.214 -4.560 44.032 1.00 42.91 182 GLU A C 1
ATOM 1457 O O . GLU A 1 182 ? -15.092 -4.827 44.468 1.00 42.91 182 GLU A O 1
ATOM 1462 N N . GLY A 1 183 ? -16.564 -4.818 42.772 1.00 47.53 183 GLY A N 1
ATOM 1463 C CA . GLY A 1 183 ? -15.605 -5.074 41.705 1.00 47.53 183 GLY A CA 1
ATOM 1464 C C . GLY A 1 183 ? -14.827 -3.797 41.411 1.00 47.53 183 GLY A C 1
ATOM 1465 O O . GLY A 1 183 ? -15.078 -3.128 40.414 1.00 47.53 183 GLY A O 1
ATOM 1466 N N . LEU A 1 184 ? -13.911 -3.444 42.314 1.00 41.41 184 LEU A N 1
ATOM 1467 C CA . LEU A 1 184 ? -12.969 -2.349 42.162 1.00 41.41 184 LEU A CA 1
ATOM 1468 C C . LEU A 1 184 ? -12.047 -2.703 40.991 1.00 41.41 184 LEU A C 1
ATOM 1470 O O . LEU A 1 184 ? -11.097 -3.477 41.136 1.00 41.41 184 LEU A O 1
ATOM 1474 N N . VAL A 1 185 ? -12.365 -2.171 39.811 1.00 46.88 185 VAL A N 1
ATOM 1475 C CA . VAL A 1 185 ? -11.480 -2.181 38.648 1.00 46.88 185 VAL A CA 1
ATOM 1476 C C . VAL A 1 185 ? -10.193 -1.490 39.086 1.00 46.88 185 VAL A C 1
ATOM 1478 O O . VAL A 1 185 ? -10.121 -0.268 39.196 1.00 46.88 185 VAL A O 1
ATOM 1481 N N . ARG A 1 186 ? -9.178 -2.293 39.423 1.00 38.44 186 ARG A N 1
ATOM 1482 C CA . ARG A 1 186 ? -7.843 -1.802 39.747 1.00 38.44 186 ARG A CA 1
ATOM 1483 C C . ARG A 1 186 ? -7.257 -1.222 38.470 1.00 38.44 186 ARG A C 1
ATOM 1485 O O . ARG A 1 186 ? -6.685 -1.945 37.659 1.00 38.44 186 ARG A O 1
ATOM 1492 N N . HIS A 1 187 ? -7.407 0.085 38.289 1.00 42.38 187 HIS A N 1
ATOM 1493 C CA . HIS A 1 187 ? -6.548 0.816 37.374 1.00 42.38 187 HIS A CA 1
ATOM 1494 C C . HIS A 1 187 ? -5.096 0.557 37.802 1.00 42.38 187 HIS A C 1
ATOM 1496 O O . HIS A 1 187 ? -4.819 0.570 39.007 1.00 42.38 187 HIS A O 1
ATOM 1502 N N . PRO A 1 188 ? -4.180 0.260 36.864 1.00 54.47 188 PRO A N 1
ATOM 1503 C CA . PRO A 1 188 ? -2.779 0.087 37.205 1.00 54.47 188 PRO A CA 1
ATOM 1504 C C . PRO A 1 188 ? -2.317 1.367 37.896 1.00 54.47 188 PRO A C 1
ATOM 1506 O O . PRO A 1 188 ? -2.334 2.443 37.301 1.00 54.47 188 PRO A O 1
ATOM 1509 N N . ILE A 1 189 ? -1.981 1.250 39.181 1.00 58.03 189 ILE A N 1
ATOM 1510 C CA . ILE A 1 189 ? -1.407 2.340 39.958 1.00 58.03 189 ILE A CA 1
ATOM 1511 C C . ILE A 1 189 ? -0.076 2.636 39.281 1.00 58.03 189 ILE A C 1
ATOM 1513 O O . ILE A 1 189 ? 0.866 1.848 39.377 1.00 58.03 189 ILE A O 1
ATOM 1517 N N . GLU A 1 190 ? -0.034 3.731 38.524 1.00 60.44 190 GLU A N 1
ATOM 1518 C CA . GLU A 1 190 ? 1.207 4.246 37.970 1.00 60.44 190 GLU A CA 1
ATOM 1519 C C . GLU A 1 190 ? 2.186 4.374 39.146 1.00 60.44 190 GLU A C 1
ATOM 1521 O O . GLU A 1 190 ? 1.818 4.950 40.178 1.00 60.44 190 GLU A O 1
ATOM 1526 N N . PRO A 1 191 ? 3.386 3.765 39.073 1.00 79.25 191 PRO A N 1
ATOM 1527 C CA . PRO A 1 191 ? 4.287 3.738 40.211 1.00 79.25 191 PRO A CA 1
ATOM 1528 C C . PRO A 1 191 ? 4.532 5.178 40.651 1.00 79.25 191 PRO A C 1
ATOM 1530 O O . PRO A 1 191 ? 4.886 6.026 39.836 1.00 79.25 191 PRO A O 1
ATOM 1533 N N . GLN A 1 192 ? 4.340 5.458 41.938 1.00 71.31 192 GLN A N 1
ATOM 1534 C CA . GLN A 1 192 ? 4.364 6.810 42.510 1.00 71.31 192 GLN A CA 1
ATOM 1535 C C . GLN A 1 192 ? 5.638 7.596 42.135 1.00 71.31 192 GLN A C 1
ATOM 1537 O O . GLN A 1 192 ? 5.615 8.816 41.994 1.00 71.31 192 GLN A O 1
ATOM 1542 N N . ARG A 1 193 ? 6.731 6.875 41.858 1.00 71.56 193 ARG A N 1
ATOM 1543 C CA . ARG A 1 193 ? 7.997 7.394 41.330 1.00 71.56 193 ARG A CA 1
ATOM 1544 C C . ARG A 1 193 ? 7.883 8.034 39.936 1.00 71.56 193 ARG A C 1
ATOM 1546 O O . ARG A 1 193 ? 8.514 9.056 39.704 1.00 71.56 193 ARG A O 1
ATOM 1553 N N . ALA A 1 194 ? 7.083 7.478 39.026 1.00 71.06 194 ALA A N 1
ATOM 1554 C CA . ALA A 1 194 ? 6.848 8.046 37.696 1.00 71.06 194 ALA A CA 1
ATOM 1555 C C . ALA A 1 194 ? 6.023 9.340 37.773 1.00 71.06 194 ALA A C 1
ATOM 1557 O O . ALA A 1 194 ? 6.313 10.305 37.067 1.00 71.06 194 ALA A O 1
ATOM 1558 N N . VAL A 1 195 ? 5.049 9.396 38.689 1.00 69.75 195 VAL A N 1
ATOM 1559 C CA . VAL A 1 195 ? 4.287 10.623 38.969 1.00 69.75 195 VAL A CA 1
ATOM 1560 C C . VAL A 1 195 ? 5.208 11.696 39.555 1.00 69.75 195 VAL A C 1
ATOM 1562 O O . VAL A 1 195 ? 5.218 12.823 39.069 1.00 69.75 195 VAL A O 1
ATOM 1565 N N . GLN A 1 196 ? 6.054 11.343 40.526 1.00 76.94 196 GLN A N 1
ATOM 1566 C CA . GLN A 1 196 ? 7.024 12.272 41.118 1.00 76.94 196 GLN A CA 1
ATOM 1567 C C . GLN A 1 196 ? 8.056 12.786 40.103 1.00 76.94 196 GLN A C 1
ATOM 1569 O O . GLN A 1 196 ? 8.340 13.979 40.081 1.00 76.94 196 GLN A O 1
ATOM 1574 N N . GLN A 1 197 ? 8.579 11.922 39.225 1.00 75.94 197 GLN A N 1
ATOM 1575 C CA . GLN A 1 197 ? 9.504 12.328 38.158 1.00 75.94 197 GLN A CA 1
ATOM 1576 C C . GLN A 1 197 ? 8.858 13.300 37.166 1.00 75.94 197 GLN A 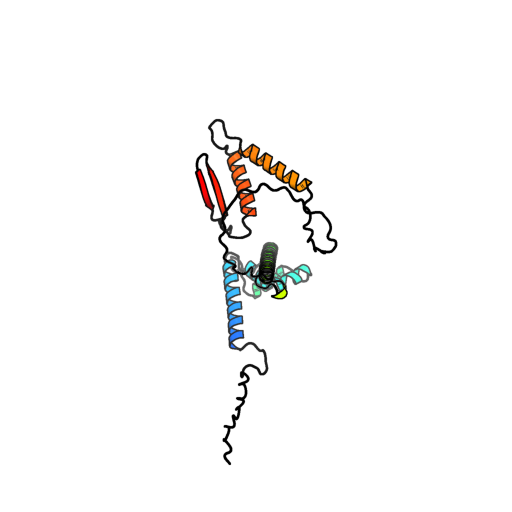C 1
ATOM 1578 O O . GLN A 1 197 ? 9.511 14.235 36.710 1.00 75.94 197 GLN A O 1
ATOM 1583 N N . ARG A 1 198 ? 7.568 13.118 36.863 1.00 72.31 198 ARG A N 1
ATOM 1584 C CA . ARG A 1 198 ? 6.814 14.039 36.004 1.00 72.31 198 ARG A CA 1
ATOM 1585 C C . ARG A 1 198 ? 6.588 15.391 36.662 1.00 72.31 198 ARG A C 1
ATOM 1587 O O . ARG A 1 198 ? 6.849 16.405 36.028 1.00 72.31 198 ARG A O 1
ATOM 1594 N N . VAL A 1 199 ? 6.160 15.402 37.924 1.00 74.31 199 VAL A N 1
ATOM 1595 C CA . VAL A 1 199 ? 5.949 16.646 38.681 1.00 74.31 199 VAL A CA 1
ATOM 1596 C C . VAL A 1 199 ? 7.261 17.426 38.816 1.00 74.31 199 VAL A C 1
ATOM 1598 O O . VAL A 1 199 ? 7.268 18.640 38.644 1.00 74.31 199 VAL A O 1
ATOM 1601 N N . ALA A 1 200 ? 8.386 16.738 39.042 1.00 75.00 200 ALA A N 1
ATOM 1602 C CA . ALA A 1 200 ? 9.704 17.368 39.091 1.00 75.00 200 ALA A CA 1
ATOM 1603 C C . ALA A 1 200 ? 10.132 17.963 37.735 1.00 75.00 200 ALA A C 1
ATOM 1605 O O . ALA A 1 200 ? 10.635 19.082 37.693 1.00 75.00 200 ALA A O 1
ATOM 1606 N N . ALA A 1 201 ? 9.896 17.252 36.626 1.00 72.75 201 ALA A N 1
ATOM 1607 C CA . ALA A 1 201 ? 10.195 17.760 35.286 1.00 72.75 201 ALA A CA 1
ATOM 1608 C C . ALA A 1 201 ? 9.318 18.969 34.909 1.00 72.75 201 ALA A C 1
ATOM 1610 O O . ALA A 1 201 ? 9.798 19.917 34.294 1.00 72.75 201 ALA A O 1
ATOM 1611 N N . GLU A 1 202 ? 8.043 18.963 35.303 1.00 71.38 202 GLU A N 1
ATOM 1612 C CA . GLU A 1 202 ? 7.122 20.080 35.070 1.00 71.38 202 GLU A CA 1
ATOM 1613 C C . GLU A 1 202 ? 7.497 21.316 35.902 1.00 71.38 202 GLU A C 1
ATOM 1615 O O . GLU A 1 202 ? 7.439 22.439 35.401 1.00 71.38 202 GLU A O 1
ATOM 1620 N N . ALA A 1 203 ? 7.959 21.115 37.140 1.00 72.75 203 ALA A N 1
ATOM 1621 C CA . ALA A 1 203 ? 8.475 22.188 37.982 1.00 72.75 203 ALA A CA 1
ATOM 1622 C C . ALA A 1 203 ? 9.764 22.817 37.418 1.00 72.75 203 ALA A C 1
ATOM 1624 O O . ALA A 1 203 ? 9.876 24.040 37.430 1.00 72.75 203 ALA A O 1
ATOM 1625 N N . ASP A 1 204 ? 10.698 22.021 36.879 1.00 76.69 204 ASP A N 1
ATOM 1626 C CA . ASP A 1 204 ? 11.926 22.530 36.235 1.00 76.69 204 ASP A CA 1
ATOM 1627 C C . ASP A 1 204 ? 11.606 23.333 34.962 1.00 76.69 204 ASP A C 1
ATOM 1629 O O . ASP A 1 204 ? 12.146 24.417 34.752 1.00 76.69 204 ASP A O 1
ATOM 1633 N N . ILE A 1 205 ? 10.654 22.867 34.143 1.00 66.88 205 ILE A N 1
ATOM 1634 C CA . ILE A 1 205 ? 10.192 23.617 32.964 1.00 66.88 20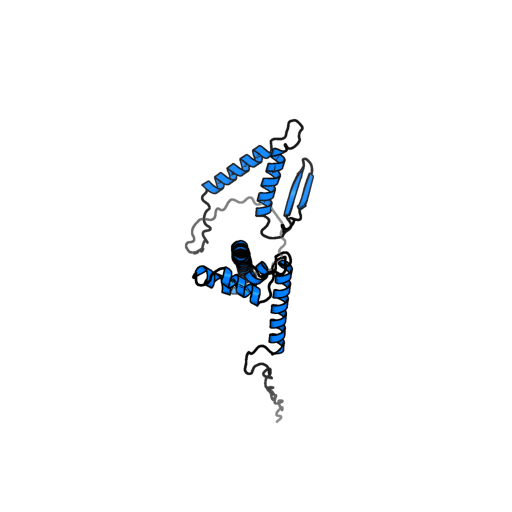5 ILE A CA 1
ATOM 1635 C C . ILE A 1 205 ? 9.550 24.943 33.386 1.00 66.88 205 ILE A C 1
ATOM 1637 O O . ILE A 1 205 ? 9.886 25.982 32.823 1.00 66.88 205 ILE A O 1
ATOM 1641 N N . ARG A 1 206 ? 8.674 24.934 34.399 1.00 68.19 206 ARG A N 1
ATOM 1642 C CA . ARG A 1 206 ? 8.028 26.157 34.898 1.00 68.19 206 ARG A CA 1
ATOM 1643 C C . ARG A 1 206 ? 9.046 27.137 35.487 1.00 68.19 206 ARG A C 1
ATOM 1645 O O . ARG A 1 206 ? 8.954 28.323 35.197 1.00 68.19 206 ARG A O 1
ATOM 1652 N N . ALA A 1 207 ? 10.032 26.655 36.244 1.00 73.12 207 ALA A N 1
ATOM 1653 C CA . ALA A 1 207 ? 11.106 27.490 36.781 1.00 73.12 207 ALA A CA 1
ATOM 1654 C C . ALA A 1 207 ? 11.919 28.161 35.661 1.00 73.12 207 ALA A C 1
ATOM 1656 O O . ALA A 1 207 ? 12.200 29.352 35.739 1.00 73.12 207 ALA A O 1
ATOM 1657 N N . ARG A 1 208 ? 12.215 27.431 34.578 1.00 67.56 208 ARG A N 1
ATOM 1658 C CA . ARG A 1 208 ? 12.918 27.969 33.401 1.00 67.56 208 ARG A CA 1
ATOM 1659 C C . ARG A 1 208 ? 12.062 28.899 32.542 1.00 67.56 208 ARG A C 1
ATOM 1661 O O . ARG A 1 208 ? 12.601 29.777 31.882 1.00 67.56 208 ARG A O 1
ATOM 1668 N N . MET A 1 209 ? 10.740 28.732 32.538 1.00 57.66 209 MET A N 1
ATOM 1669 C CA . MET A 1 209 ? 9.821 29.676 31.886 1.00 57.66 209 MET A CA 1
ATOM 1670 C C . MET A 1 209 ? 9.706 31.001 32.655 1.00 57.66 209 MET A C 1
ATOM 1672 O O . MET A 1 209 ? 9.369 32.014 32.052 1.00 57.66 209 MET A O 1
ATOM 1676 N N . SER A 1 210 ? 10.006 31.004 33.959 1.00 63.94 210 SER A N 1
ATOM 1677 C CA . SER A 1 210 ? 10.037 32.207 34.801 1.00 63.94 210 SER A CA 1
ATOM 1678 C C . SER A 1 210 ? 11.355 32.992 34.728 1.00 63.94 210 SER A C 1
ATOM 1680 O O . SER A 1 210 ? 11.466 34.022 35.389 1.00 63.94 210 SER A O 1
ATOM 1682 N N . GLU A 1 211 ? 12.333 32.568 33.918 1.00 69.38 211 GLU A N 1
ATOM 1683 C CA . GLU A 1 211 ? 13.483 33.410 33.557 1.00 69.38 211 GLU A CA 1
ATOM 1684 C C . GLU A 1 211 ? 13.032 34.501 32.574 1.00 69.38 211 GLU A C 1
ATOM 1686 O O . GLU A 1 211 ? 13.129 34.384 31.347 1.00 69.38 211 GLU A O 1
ATOM 1691 N N . ILE A 1 212 ? 12.489 35.571 33.146 1.00 60.84 212 ILE A N 1
ATOM 1692 C CA . ILE A 1 212 ? 12.251 36.839 32.466 1.00 60.84 212 ILE A CA 1
ATOM 1693 C C . ILE A 1 212 ? 13.620 37.518 32.306 1.00 60.84 212 ILE A C 1
ATOM 1695 O O . ILE A 1 212 ? 14.403 37.559 33.255 1.00 60.84 212 ILE A O 1
ATOM 1699 N N . GLY A 1 213 ? 13.942 38.004 31.103 1.00 64.69 213 GLY A N 1
ATOM 1700 C CA . GLY A 1 213 ? 15.158 38.800 30.900 1.00 64.69 213 GLY A CA 1
ATOM 1701 C C . GLY A 1 213 ? 15.106 40.100 31.711 1.00 64.69 213 GLY A C 1
ATOM 1702 O O . GLY A 1 213 ? 14.025 40.523 32.117 1.00 64.69 213 GLY A O 1
ATOM 1703 N N . GLU A 1 214 ? 16.248 40.764 31.919 1.00 64.06 214 GLU A N 1
ATOM 1704 C CA . GLU A 1 214 ? 16.332 42.037 32.672 1.00 64.06 214 GLU A CA 1
ATOM 1705 C C . GLU A 1 214 ? 15.338 43.109 32.170 1.00 64.06 214 GLU A C 1
ATOM 1707 O O . GLU A 1 214 ? 14.904 43.971 32.929 1.00 64.06 214 GLU A O 1
ATOM 1712 N N . ASP A 1 215 ? 14.899 42.987 30.916 1.00 67.75 215 ASP A N 1
ATOM 1713 C CA . ASP A 1 215 ? 13.994 43.905 30.223 1.00 67.75 215 ASP A CA 1
ATOM 1714 C C . ASP A 1 215 ? 12.494 43.609 30.452 1.00 67.75 215 ASP A C 1
ATOM 1716 O O . ASP A 1 215 ? 11.639 44.190 29.778 1.00 67.75 215 ASP A O 1
ATOM 1720 N N . GLY A 1 216 ? 12.143 42.648 31.316 1.00 73.06 216 GLY A N 1
ATOM 1721 C CA . GLY A 1 216 ? 10.749 42.245 31.559 1.00 73.06 216 GLY A CA 1
ATOM 1722 C C . GLY A 1 216 ? 10.129 41.387 30.445 1.00 73.06 216 GLY A C 1
ATOM 1723 O O . GLY A 1 216 ? 8.943 41.071 30.479 1.00 73.06 216 GLY A O 1
ATOM 1724 N N . ARG A 1 217 ? 10.914 40.990 29.435 1.00 67.62 217 ARG A N 1
ATOM 1725 C CA . ARG A 1 217 ? 10.454 40.182 28.294 1.00 67.62 217 ARG A CA 1
ATOM 1726 C C . ARG A 1 217 ? 10.894 38.728 28.431 1.00 67.62 217 ARG A C 1
ATOM 1728 O O . ARG A 1 217 ? 11.984 38.436 28.923 1.00 67.62 217 ARG A O 1
ATOM 1735 N N . LEU A 1 218 ? 10.059 37.808 27.945 1.00 68.12 218 LEU A N 1
ATOM 1736 C CA . LEU A 1 218 ? 10.413 36.391 27.852 1.00 68.12 218 LEU A CA 1
ATOM 1737 C C . LEU A 1 218 ? 11.641 36.225 26.954 1.00 68.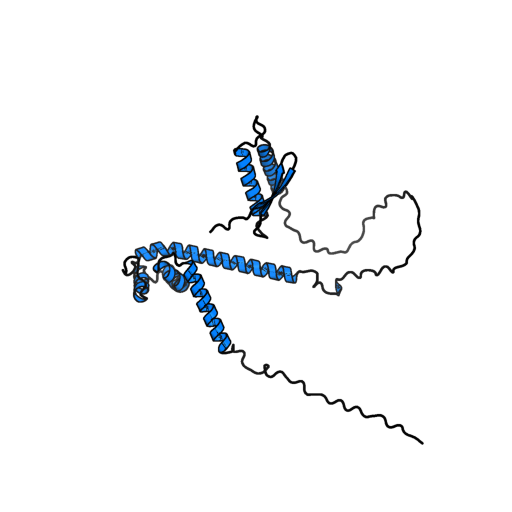12 218 LEU A C 1
ATOM 1739 O O . LEU A 1 218 ? 11.671 36.715 25.823 1.00 68.12 218 LEU A O 1
ATOM 1743 N N . THR A 1 219 ? 12.649 35.509 27.448 1.00 76.50 219 THR A N 1
ATOM 1744 C CA . THR A 1 219 ? 13.824 35.190 26.635 1.00 76.50 219 THR A CA 1
ATOM 1745 C C . THR A 1 219 ? 13.418 34.304 25.446 1.00 76.50 219 THR A C 1
ATOM 1747 O O . THR A 1 219 ? 12.479 33.510 25.564 1.00 76.50 219 THR A O 1
ATOM 1750 N N . PRO A 1 220 ? 14.123 34.359 24.298 1.00 69.06 220 PRO A N 1
ATOM 1751 C CA . PRO A 1 220 ? 13.846 33.479 23.156 1.00 69.06 220 PRO A CA 1
ATOM 1752 C C . PRO A 1 220 ? 13.791 31.995 23.543 1.00 69.06 220 PRO A C 1
ATOM 1754 O O . PRO A 1 220 ? 12.969 31.238 23.038 1.00 69.06 220 PRO A O 1
ATOM 1757 N N . ARG A 1 221 ? 14.605 31.600 24.527 1.00 69.06 221 ARG A N 1
ATOM 1758 C CA . ARG A 1 221 ? 14.630 30.244 25.075 1.00 69.06 221 ARG A CA 1
ATOM 1759 C C . ARG A 1 221 ? 13.391 29.912 25.913 1.00 69.06 221 ARG A C 1
ATOM 1761 O O . ARG A 1 221 ? 12.871 28.803 25.801 1.00 69.06 221 ARG A O 1
ATOM 1768 N N . ALA A 1 222 ? 12.889 30.853 26.715 1.00 68.62 222 ALA A N 1
ATOM 1769 C CA . ALA A 1 222 ? 11.618 30.696 27.421 1.00 68.62 222 ALA A CA 1
ATOM 1770 C C . ALA A 1 222 ? 10.440 30.600 26.435 1.00 68.62 222 ALA A C 1
ATOM 1772 O O . ALA A 1 222 ? 9.538 29.787 26.635 1.00 68.62 222 ALA A O 1
ATOM 1773 N N . ILE A 1 223 ? 10.479 31.347 25.326 1.00 67.00 223 ILE A N 1
ATOM 1774 C CA . ILE A 1 223 ? 9.486 31.274 24.243 1.00 67.00 223 ILE A CA 1
ATOM 1775 C C . ILE A 1 223 ? 9.520 29.896 23.557 1.00 67.00 223 ILE A C 1
ATOM 1777 O O . ILE A 1 223 ? 8.473 29.269 23.393 1.00 67.00 223 ILE A O 1
ATOM 1781 N N . GLU A 1 224 ? 10.704 29.376 23.220 1.00 69.25 224 GLU A N 1
ATOM 1782 C CA . GLU A 1 224 ? 10.864 28.029 22.652 1.00 69.25 224 GLU A CA 1
ATOM 1783 C C . GLU A 1 224 ? 10.351 26.934 23.598 1.00 69.25 224 GLU A C 1
ATOM 1785 O O . GLU A 1 224 ? 9.632 26.028 23.170 1.00 69.25 224 GLU A O 1
ATOM 1790 N N . LEU A 1 225 ? 10.659 27.031 24.895 1.00 72.94 225 LEU A N 1
ATOM 1791 C CA . LEU A 1 225 ? 10.175 26.092 25.912 1.00 72.94 225 LEU A CA 1
ATOM 1792 C C . LEU A 1 225 ? 8.657 26.185 26.107 1.00 72.94 225 LEU A C 1
ATOM 1794 O O . LEU A 1 225 ? 7.998 25.153 26.230 1.00 72.94 225 LEU A O 1
ATOM 1798 N N . THR A 1 226 ? 8.088 27.392 26.057 1.00 71.50 226 THR A N 1
ATOM 1799 C CA . THR A 1 226 ? 6.635 27.614 26.097 1.00 71.50 226 THR A CA 1
ATOM 1800 C C . THR A 1 226 ? 5.954 26.990 24.886 1.00 71.50 226 THR A C 1
ATOM 1802 O O . THR A 1 226 ? 4.952 26.295 25.040 1.00 71.50 226 THR A O 1
ATOM 1805 N N . MET A 1 227 ? 6.515 27.161 23.686 1.00 68.44 227 MET A N 1
ATOM 1806 C CA . MET A 1 227 ? 5.992 26.535 22.471 1.00 68.44 227 MET A CA 1
ATOM 1807 C C . MET A 1 227 ? 6.137 25.011 22.496 1.00 68.44 227 MET A C 1
ATOM 1809 O O . MET A 1 227 ? 5.223 24.306 22.077 1.00 68.44 227 MET A O 1
ATOM 1813 N N . ALA A 1 228 ? 7.238 24.474 23.025 1.00 72.00 228 ALA A N 1
ATOM 1814 C CA . ALA A 1 228 ? 7.434 23.033 23.162 1.00 72.00 228 ALA A CA 1
ATOM 1815 C C . ALA A 1 228 ? 6.482 22.414 24.199 1.00 72.00 228 ALA A C 1
ATOM 1817 O O . ALA A 1 228 ? 5.930 21.337 23.965 1.00 72.00 228 ALA A O 1
ATOM 1818 N N . TRP A 1 229 ? 6.252 23.100 25.323 1.00 72.12 229 TRP A N 1
ATOM 1819 C CA . TRP A 1 229 ? 5.321 22.670 26.366 1.00 72.12 229 TRP A CA 1
ATOM 1820 C C . TRP A 1 229 ? 3.863 22.803 25.920 1.00 72.12 229 TRP A C 1
ATOM 1822 O O . TRP A 1 229 ? 3.103 21.846 26.056 1.00 72.12 229 TRP A O 1
ATOM 1832 N N . SER A 1 230 ? 3.500 23.918 25.281 1.00 65.75 230 SER A N 1
ATOM 1833 C CA . SER A 1 230 ? 2.201 24.109 24.627 1.00 65.75 230 SER A CA 1
ATOM 1834 C C . SER A 1 230 ? 1.990 23.085 23.512 1.00 65.75 230 SER A C 1
ATOM 1836 O O . SER A 1 230 ? 0.939 22.471 23.446 1.00 65.75 230 SER A O 1
ATOM 1838 N N . GLY A 1 231 ? 3.010 22.765 22.712 1.00 66.06 231 GLY A N 1
ATOM 1839 C CA . GLY A 1 231 ? 2.957 21.694 21.715 1.00 66.06 231 GLY A CA 1
ATOM 1840 C C . GLY A 1 231 ? 2.817 20.295 22.328 1.00 66.06 231 GLY A C 1
ATOM 1841 O O . GLY A 1 231 ? 2.196 19.420 21.730 1.00 66.06 231 GLY A O 1
ATOM 1842 N N . MET A 1 232 ? 3.355 20.064 23.529 1.00 62.72 232 MET A N 1
ATOM 1843 C CA . MET A 1 232 ? 3.145 18.829 24.295 1.00 62.72 232 MET A CA 1
ATOM 1844 C C . MET A 1 232 ? 1.732 18.748 24.881 1.00 62.72 232 MET A C 1
ATOM 1846 O O . MET A 1 232 ? 1.122 17.684 24.820 1.00 62.72 232 MET A O 1
ATOM 1850 N N . GLN A 1 233 ? 1.207 19.854 25.414 1.00 56.38 233 GLN A N 1
ATOM 1851 C CA . GLN A 1 233 ? -0.168 19.981 25.909 1.00 56.38 233 GLN A CA 1
ATOM 1852 C C . GLN A 1 233 ? -1.179 19.880 24.758 1.00 56.38 233 GLN A C 1
ATOM 1854 O O . GLN A 1 233 ? -2.157 19.153 24.878 1.00 56.38 233 GLN A O 1
ATOM 1859 N N . ALA A 1 234 ? -0.896 20.493 23.608 1.00 48.56 234 ALA A N 1
ATOM 1860 C CA . ALA A 1 234 ? -1.678 20.400 22.381 1.00 48.56 234 ALA A CA 1
ATOM 1861 C C . ALA A 1 234 ? -1.680 18.969 21.845 1.00 48.56 234 ALA A C 1
ATOM 1863 O O . ALA A 1 234 ? -2.748 18.458 21.574 1.00 48.56 234 ALA A O 1
ATOM 1864 N N . ARG A 1 235 ? -0.550 18.243 21.836 1.00 52.97 235 ARG A N 1
ATOM 1865 C CA . ARG A 1 235 ? -0.542 16.789 21.546 1.00 52.97 235 ARG A CA 1
ATOM 1866 C C . ARG A 1 235 ? -1.302 15.954 22.584 1.00 52.97 235 ARG A C 1
ATOM 1868 O O . ARG A 1 235 ? -1.702 14.829 22.292 1.00 52.97 235 ARG A O 1
ATOM 1875 N N . ARG A 1 236 ? -1.478 16.475 23.801 1.00 49.94 236 ARG A N 1
ATOM 1876 C CA . ARG A 1 236 ? -2.289 15.868 24.867 1.00 49.94 236 ARG A CA 1
ATOM 1877 C C . ARG A 1 236 ? -3.784 16.168 24.687 1.00 49.94 236 ARG A C 1
ATOM 1879 O O . ARG A 1 236 ? -4.596 15.312 25.028 1.00 49.94 236 ARG A O 1
ATOM 1886 N N . ALA A 1 237 ? -4.126 17.332 24.130 1.00 43.69 237 ALA A N 1
ATOM 1887 C CA . ALA A 1 237 ? -5.482 17.775 23.795 1.00 43.69 237 ALA A CA 1
ATOM 1888 C C . ALA A 1 237 ? -5.957 17.279 22.408 1.00 43.69 237 ALA A C 1
ATOM 1890 O O . ALA A 1 237 ? -7.143 17.003 22.222 1.00 43.69 237 ALA A O 1
ATOM 1891 N N . ASP A 1 238 ? -5.035 17.037 21.470 1.00 43.03 238 ASP A N 1
ATOM 1892 C CA . ASP A 1 238 ? -5.242 16.479 20.124 1.00 43.03 238 ASP A CA 1
ATOM 1893 C C . ASP A 1 238 ? -5.444 14.962 20.165 1.00 43.03 238 ASP A C 1
ATOM 1895 O O . ASP A 1 238 ? -4.765 14.161 19.519 1.00 43.03 238 ASP A O 1
ATOM 1899 N N . LYS A 1 239 ? -6.456 14.550 20.924 1.00 46.34 239 LYS A N 1
ATOM 1900 C CA . LYS A 1 239 ? -7.155 13.300 20.637 1.00 46.34 239 LYS A CA 1
ATOM 1901 C C . LYS A 1 239 ? -8.619 13.487 20.247 1.00 46.34 239 LYS A C 1
ATOM 1903 O O . LYS A 1 239 ? -9.209 12.486 19.861 1.00 46.34 239 LYS A O 1
ATOM 1908 N N . TRP A 1 240 ? -9.218 14.686 20.331 1.00 45.44 240 TRP A N 1
ATOM 1909 C CA . TRP A 1 240 ? -10.689 14.768 20.244 1.00 45.44 240 TRP A CA 1
ATOM 1910 C C . TRP A 1 240 ? -11.341 15.840 19.346 1.00 45.44 240 TRP A C 1
ATOM 1912 O O . TRP A 1 240 ? -12.512 15.635 19.036 1.00 45.44 240 TRP A O 1
ATOM 1922 N N . THR A 1 241 ? -10.689 16.906 18.849 1.00 53.38 241 THR A N 1
ATOM 1923 C CA . THR A 1 241 ? -11.456 17.968 18.131 1.00 53.38 241 THR A CA 1
ATOM 1924 C C . THR A 1 241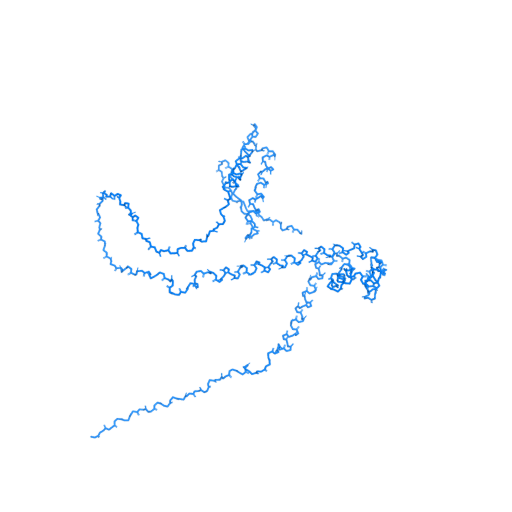 ? -10.816 18.650 16.914 1.00 53.38 241 THR A C 1
ATOM 1926 O O . THR A 1 241 ? -11.567 19.208 16.119 1.00 53.38 241 THR A O 1
ATOM 1929 N N . GLY A 1 242 ? -9.495 18.613 16.693 1.00 45.91 242 GLY A N 1
ATOM 1930 C CA . GLY A 1 242 ? -8.870 19.315 15.549 1.00 45.91 242 GLY A CA 1
ATOM 1931 C C . GLY A 1 242 ? -8.896 20.850 15.643 1.00 45.91 242 GLY A C 1
ATOM 1932 O O . GLY A 1 242 ? -8.623 21.533 14.662 1.00 45.91 242 GLY A O 1
ATOM 1933 N N . LEU A 1 243 ? -9.218 21.376 16.824 1.00 46.56 243 LEU A N 1
ATOM 1934 C CA . LEU A 1 243 ? -9.076 22.773 17.221 1.00 46.56 243 LEU A CA 1
ATOM 1935 C C . LEU A 1 243 ? -8.356 22.765 18.568 1.00 46.56 243 LEU A C 1
ATOM 1937 O O . LEU A 1 243 ? -8.831 22.117 19.506 1.00 46.56 243 LEU A O 1
ATOM 1941 N N . ALA A 1 244 ? -7.220 23.454 18.659 1.00 53.78 244 ALA A N 1
ATOM 1942 C CA . ALA A 1 244 ? -6.489 23.608 19.909 1.00 53.78 244 ALA A CA 1
ATOM 1943 C C . ALA A 1 244 ? -6.834 24.973 20.516 1.00 53.78 244 ALA A C 1
ATOM 1945 O O . ALA A 1 244 ? -6.515 26.010 19.941 1.00 53.78 244 ALA A O 1
ATOM 1946 N N . GLN A 1 245 ? -7.491 24.979 21.674 1.00 46.91 245 GLN A N 1
ATOM 1947 C CA . GLN A 1 245 ? -7.727 26.197 22.450 1.00 46.91 245 GLN A CA 1
ATOM 1948 C C . GLN A 1 245 ? -6.635 26.318 23.517 1.00 46.91 245 GLN A C 1
ATOM 1950 O O . GLN A 1 245 ? -6.437 25.401 24.316 1.00 46.91 245 GLN A O 1
ATOM 1955 N N . GLY A 1 246 ? -5.913 27.435 23.518 1.00 56.91 246 GLY A N 1
ATOM 1956 C CA . GLY A 1 246 ? -4.934 27.786 24.542 1.00 56.91 246 GLY A CA 1
ATOM 1957 C C . GLY A 1 246 ? -5.359 29.052 25.278 1.00 56.91 246 GLY A C 1
ATOM 1958 O O . GLY A 1 246 ? -5.842 29.997 24.664 1.00 56.91 246 GLY A O 1
ATOM 1959 N N . LEU A 1 247 ? -5.176 29.085 26.597 1.00 51.12 247 LEU A N 1
ATOM 1960 C CA . LEU A 1 247 ? -5.314 30.315 27.377 1.00 51.12 247 LEU A CA 1
ATOM 1961 C C . LEU A 1 247 ? -3.954 31.008 27.423 1.00 51.12 247 LEU A C 1
ATOM 1963 O O . LEU A 1 247 ? -2.997 30.460 27.972 1.00 51.12 247 LEU A O 1
ATOM 1967 N N . LEU A 1 248 ? -3.871 32.196 26.832 1.00 58.38 248 LEU A N 1
ATOM 1968 C CA . LEU A 1 248 ? -2.712 33.066 26.937 1.00 58.38 248 LEU A CA 1
ATOM 1969 C C . LEU A 1 248 ? -2.972 34.047 28.080 1.00 58.38 248 LEU A C 1
ATOM 1971 O O . LEU A 1 248 ? -3.877 34.875 27.998 1.00 58.38 248 LEU A O 1
ATOM 1975 N N . VAL A 1 249 ? -2.217 33.913 29.167 1.00 54.56 249 VAL A N 1
ATOM 1976 C CA . VAL A 1 249 ? -2.322 34.803 30.327 1.00 54.56 249 VAL A CA 1
ATOM 1977 C C . VAL A 1 249 ? -1.224 35.853 30.211 1.00 54.56 249 VAL A C 1
ATOM 1979 O O . VAL A 1 249 ? -0.042 35.520 30.296 1.00 54.56 249 VAL A O 1
ATOM 1982 N N . LEU A 1 250 ? -1.627 37.097 29.971 1.00 70.00 250 LEU A N 1
ATOM 1983 C CA . LEU A 1 250 ? -0.795 38.293 30.088 1.00 70.00 250 LEU A CA 1
ATOM 1984 C C . LEU A 1 250 ? -1.048 38.932 31.461 1.00 70.00 250 LEU A C 1
ATOM 1986 O O . LEU A 1 250 ? -1.987 38.542 32.152 1.00 70.00 250 LEU A O 1
ATOM 1990 N N . GLU A 1 251 ? -0.203 39.883 31.865 1.00 62.31 251 GLU A N 1
ATOM 1991 C CA . GLU A 1 251 ? -0.189 40.424 33.236 1.00 62.31 251 GLU A CA 1
ATOM 1992 C C . GLU A 1 251 ? -1.571 40.902 33.730 1.00 62.31 251 GLU A C 1
ATOM 1994 O O . GLU A 1 251 ? -1.911 40.614 34.875 1.00 62.31 251 GLU A O 1
ATOM 1999 N N . ASP A 1 252 ? -2.410 41.477 32.855 1.00 54.81 252 ASP A N 1
ATOM 2000 C CA . ASP A 1 252 ? -3.747 41.984 33.216 1.00 54.81 252 ASP A CA 1
ATOM 2001 C C . ASP A 1 252 ? -4.911 41.376 32.402 1.00 54.81 252 ASP A C 1
ATOM 2003 O O . ASP A 1 252 ? -6.072 41.731 32.614 1.00 54.81 252 ASP A O 1
ATOM 2007 N N . GLU A 1 253 ? -4.642 40.449 31.476 1.00 49.56 253 GLU A N 1
ATOM 2008 C CA . GLU A 1 253 ? -5.669 39.878 30.594 1.00 49.56 253 GLU A CA 1
ATOM 2009 C C . GLU A 1 253 ? -5.465 38.386 30.326 1.00 49.56 253 GLU A C 1
ATOM 2011 O O . GLU A 1 253 ? -4.356 37.894 30.117 1.00 49.56 253 GLU A O 1
ATOM 2016 N N . VAL A 1 254 ? -6.581 37.658 30.270 1.00 55.97 254 VAL A N 1
ATOM 2017 C CA . VAL A 1 254 ? -6.615 36.255 29.859 1.00 55.97 254 VAL A CA 1
ATOM 2018 C C . VAL A 1 254 ? -7.290 36.171 28.499 1.00 55.97 254 VAL A C 1
ATOM 2020 O O . VAL A 1 254 ? -8.501 36.355 28.382 1.00 55.97 254 VAL A O 1
ATOM 2023 N N . LEU A 1 255 ? -6.504 35.868 27.470 1.00 53.41 255 LEU A N 1
ATOM 2024 C CA . LEU A 1 255 ? -6.989 35.703 26.107 1.00 53.41 255 LEU A CA 1
ATOM 2025 C C . LEU A 1 255 ? -7.183 34.218 25.810 1.00 53.41 255 LEU A C 1
ATOM 2027 O O . LEU A 1 255 ? -6.255 33.415 25.924 1.00 53.41 255 LEU A O 1
ATOM 2031 N N . LEU A 1 256 ? -8.396 33.843 25.407 1.00 56.88 256 LEU A N 1
ATOM 2032 C CA . LEU A 1 256 ? -8.642 32.535 24.812 1.00 56.88 256 LEU A CA 1
ATOM 2033 C C . LEU A 1 256 ? -8.192 32.602 23.351 1.00 56.88 256 LEU A C 1
ATOM 2035 O O . LEU A 1 256 ? -8.795 33.311 22.548 1.00 56.88 256 LEU A O 1
ATOM 2039 N N . VAL A 1 257 ? -7.119 31.894 23.016 1.00 66.19 257 VAL A N 1
ATOM 2040 C CA . VAL A 1 257 ? -6.568 31.864 21.663 1.00 66.19 257 VAL A CA 1
ATOM 2041 C C . VAL A 1 257 ? -6.844 30.498 21.056 1.00 66.19 257 VAL A C 1
ATOM 2043 O O . VAL A 1 257 ? -6.400 29.467 21.565 1.00 66.19 257 VAL A O 1
ATOM 2046 N N . GLU A 1 258 ? -7.608 30.490 19.968 1.00 60.84 258 GLU A N 1
ATOM 2047 C CA . GLU A 1 258 ? -7.872 29.287 19.186 1.00 60.84 258 GLU A CA 1
ATOM 2048 C C . GLU A 1 258 ? -6.834 29.179 18.071 1.00 60.84 258 GLU A C 1
ATOM 2050 O O . GLU A 1 258 ? -6.645 30.110 17.288 1.00 60.84 258 GLU A O 1
ATOM 2055 N N . PHE A 1 259 ? -6.152 28.041 17.994 1.00 54.44 259 PHE A N 1
ATOM 2056 C CA . PHE A 1 259 ? -5.214 27.742 16.924 1.00 54.44 259 PHE A CA 1
ATOM 2057 C C . PHE A 1 259 ? -5.786 26.617 16.070 1.00 54.44 259 PHE A C 1
ATOM 2059 O O . PHE A 1 259 ? -6.037 25.504 16.546 1.00 54.44 259 PHE A O 1
ATOM 2066 N N . GLU A 1 260 ? -5.969 26.908 14.786 1.00 49.41 260 GLU A N 1
ATOM 2067 C CA . GLU A 1 260 ? -6.274 25.894 13.790 1.00 49.41 260 GLU A CA 1
ATOM 2068 C C . GLU A 1 260 ? -4.974 25.135 13.500 1.00 49.41 260 GLU A C 1
ATOM 2070 O O . GLU A 1 260 ? -4.026 25.670 12.915 1.00 49.41 260 GLU A O 1
ATOM 2075 N N . THR A 1 261 ? -4.870 23.900 13.996 1.00 52.22 261 THR A N 1
ATOM 2076 C CA . THR A 1 261 ? -3.680 23.084 13.767 1.00 52.22 261 THR A CA 1
ATOM 2077 C C . THR A 1 261 ? -3.676 22.680 12.301 1.00 52.22 261 THR A C 1
ATOM 2079 O O . THR A 1 261 ? -4.482 21.867 11.848 1.00 52.22 261 THR A O 1
ATOM 2082 N N . ALA A 1 262 ? -2.778 23.295 11.526 1.00 41.41 262 ALA A N 1
ATOM 2083 C CA . ALA A 1 262 ? -2.586 22.944 10.129 1.00 41.41 262 ALA A CA 1
ATOM 2084 C C . ALA A 1 262 ? -2.369 21.430 10.042 1.00 41.41 262 ALA A C 1
ATOM 2086 O O . ALA A 1 262 ? -1.362 20.910 10.534 1.00 41.41 262 ALA A O 1
ATOM 2087 N N . ARG A 1 263 ? -3.332 20.721 9.435 1.00 47.59 263 ARG A N 1
ATOM 2088 C CA . ARG A 1 263 ? -3.159 19.320 9.052 1.00 47.59 263 ARG A CA 1
ATOM 2089 C C . ARG A 1 263 ? -1.894 19.258 8.207 1.00 47.59 263 ARG A C 1
ATOM 2091 O O . ARG A 1 263 ? -1.884 19.758 7.083 1.00 47.59 263 ARG A O 1
ATOM 2098 N N . GLN A 1 264 ? -0.822 18.710 8.775 1.00 35.38 264 GLN A N 1
ATOM 2099 C CA . GLN A 1 264 ? 0.389 18.458 8.009 1.00 35.38 264 GLN A CA 1
ATOM 2100 C C . GLN A 1 264 ? 0.034 17.530 6.833 1.00 35.38 264 GLN A C 1
ATOM 2102 O O . GLN A 1 264 ? -0.750 16.598 7.036 1.00 35.38 264 GLN A O 1
ATOM 2107 N N . PRO A 1 265 ? 0.540 17.811 5.620 1.00 48.91 265 PRO A N 1
ATOM 2108 C CA . PRO A 1 265 ? 0.318 16.969 4.448 1.00 48.91 265 PRO A CA 1
ATOM 2109 C C . PRO A 1 265 ? 0.913 15.565 4.603 1.00 48.91 265 PRO A C 1
ATOM 2111 O O . PRO A 1 265 ? 1.948 15.425 5.297 1.00 48.91 265 PRO A O 1
#

Foldseek 3Di:
DDDDDDDDDDPPPDDPPPPPVPDDDPDDDPVVVVVVVVVVVVVLVVVCVVCVVPAQLLVVCLVCVVVVVVCVVVVVDALQVVLVVCVVVLRAPPVSHRDGSVVSVVSVVVSVVVVVVVVVVVVVVVVVVVVVVVVVVVDCVPPPPVPPPPPPPPDPPDDDDDDDDDDDDDDDDDDDDPDDPPPPPPDPPPPVVVVVVVVVVVVVLVVLLPPQDPVNHGDPVNVVSVVVVLVVVQVVVPPPDQKDWDWDDDPPDTDTDIDRPPPDD

Radius of gyration: 35.75 Å; chains: 1; bounding box: 108×61×90 Å

Sequence (265 aa):
MGFAHLPTFIARREPRRTAPWACRGGGLWPQEREEWAMIERKKSLIELKAYSRHGDIYRWLRENYDRVEPEIVGLKRTWDSIAADIGREGVQGLRGKTPYGNSVRRIWPRVCRDVNAERERQAAEARERESRSEQRRSYPSRQPADLRPLVATNGAGNSVASSPRGRGVLALPKAGAPGVREGLVRHPIEPQRAVQQRVAAEADIRARMSEIGEDGRLTPRAIELTMAWSGMQARRADKWTGLAQGLLVLEDEVLLVEFETARQP

Secondary structure (DSSP, 8-state):
-------------------TT-SS-----HHHHHHHHHHHHHHHHHHHHHTTTS-HHHHHHHHTHHHHHHHHHTT-S-HHHHHHHHHHTT---TTSPPPPHHHHHHHHHHHHHHHHHHHHHHHHHHHHHHHHHHHHHT-GGGS-GGGS-----------------------PPPP----------------HHHHHHHHHHHHHHHHHHT-B-TTSSBPHHHHHHHHHHHHHHHHHHTTS-S-EEEEEE-SS-EEEEEE------

pLDDT: mean 71.79, std 18.68, range [35.38, 98.0]